Protein AF-A0A956RPM0-F1 (afdb_monomer_lite)

Sequence (351 aa):
MRRALLSLLGLTSVLSVHTATAGPHAGGTLLVHATGLDYSVGEEYCTTDVPPGCTSVQTRVAGTDPVVWVVYGVFLDAESPRLRGVEFGVQYSPSVTIVDHGHCADLEVPSPGWPASGTGTIVVWGDTQRGQLIPIYWFAGYVQSLGPGPSFEVAPHPQYGGHFGDDSIVPVRDEIAGYGRIGFGVDGVAPCPEVRTFTIHADGSGDRPTIADAIRIAAAGSVIELADGVYRGPGNRDIKLNHTPLTLRSVSDDPESCVIDCEGSPQESHRGIRIDWMENTNSLVRGIKIINGYIGPEQSPDIEGGAIKIDIEGSLRIANCVFENCVAAGTGGAVDAGGVSIAIVDGVIRD

Organism: Eiseniibacteriota bacterium (NCBI:txid2212470)

Structure (mmCIF, N/CA/C/O backbone):
data_AF-A0A956RPM0-F1
#
_entry.id   AF-A0A956RPM0-F1
#
loop_
_atom_site.group_PDB
_atom_site.id
_atom_site.type_symbol
_atom_site.label_atom_id
_atom_site.label_alt_id
_atom_site.label_comp_id
_atom_site.label_asym_id
_atom_site.label_entity_id
_atom_site.label_seq_id
_atom_site.pdbx_PDB_ins_code
_atom_site.Cartn_x
_atom_site.Cartn_y
_atom_site.Cartn_z
_atom_site.occupancy
_atom_site.B_iso_or_equiv
_atom_site.auth_seq_id
_atom_site.auth_comp_id
_atom_site.auth_asym_id
_atom_site.auth_atom_id
_atom_site.pdbx_PDB_model_num
ATOM 1 N N . MET A 1 1 ? 34.485 55.399 -10.705 1.00 41.22 1 MET A N 1
ATOM 2 C CA . MET A 1 1 ? 33.127 54.837 -10.877 1.00 41.22 1 MET A CA 1
ATOM 3 C C . MET A 1 1 ? 33.228 53.472 -11.551 1.00 41.22 1 MET A C 1
ATOM 5 O O . MET A 1 1 ? 33.423 53.417 -12.756 1.00 41.22 1 MET A O 1
ATOM 9 N N . ARG A 1 2 ? 33.135 52.375 -10.794 1.00 31.84 2 ARG A N 1
ATOM 10 C CA . ARG A 1 2 ? 32.818 51.037 -11.317 1.00 31.84 2 ARG A CA 1
ATOM 11 C C . ARG A 1 2 ? 31.842 50.408 -10.326 1.00 31.84 2 ARG A C 1
ATOM 13 O O . ARG A 1 2 ? 32.167 50.280 -9.151 1.00 31.84 2 ARG A O 1
ATOM 20 N N . ARG A 1 3 ? 30.616 50.170 -10.793 1.00 33.25 3 ARG A N 1
ATOM 21 C CA . ARG A 1 3 ? 29.505 49.585 -10.033 1.00 33.25 3 ARG A CA 1
ATOM 22 C C . ARG A 1 3 ? 29.724 48.074 -9.950 1.00 33.25 3 ARG A C 1
ATOM 24 O O . ARG A 1 3 ? 29.907 47.444 -10.986 1.00 33.25 3 ARG A O 1
ATOM 31 N N . ALA A 1 4 ? 29.703 47.522 -8.742 1.00 33.38 4 ALA A N 1
ATOM 32 C CA . ALA A 1 4 ? 29.581 46.088 -8.522 1.00 33.38 4 ALA A CA 1
ATOM 33 C C . ALA A 1 4 ? 28.103 45.701 -8.692 1.00 33.38 4 ALA A C 1
ATOM 35 O O . ALA A 1 4 ? 27.246 46.236 -7.990 1.00 33.38 4 ALA A O 1
ATOM 36 N N . LEU A 1 5 ? 27.801 44.825 -9.652 1.00 32.97 5 LEU A N 1
ATOM 37 C CA . LEU A 1 5 ? 26.518 44.129 -9.719 1.00 32.97 5 LEU A CA 1
ATOM 38 C C . LEU A 1 5 ? 26.616 42.928 -8.769 1.00 32.97 5 LEU A C 1
ATOM 40 O O . LEU A 1 5 ? 27.358 41.991 -9.050 1.00 32.97 5 LEU A O 1
ATOM 44 N N . LEU A 1 6 ? 25.890 42.962 -7.649 1.00 31.58 6 LEU A N 1
ATOM 45 C CA . LEU A 1 6 ? 25.568 41.746 -6.907 1.00 31.58 6 LEU A CA 1
ATOM 46 C C . LEU A 1 6 ? 24.485 41.005 -7.697 1.00 31.58 6 LEU A C 1
ATOM 48 O O . LEU A 1 6 ? 23.350 41.474 -7.780 1.00 31.58 6 LEU A O 1
ATOM 52 N N . SER A 1 7 ? 24.834 39.864 -8.285 1.00 34.59 7 SER A N 1
ATOM 53 C CA . SER A 1 7 ? 23.856 38.904 -8.787 1.00 34.59 7 SER A CA 1
ATOM 54 C C . SER A 1 7 ? 23.238 38.175 -7.594 1.00 34.59 7 SER A C 1
ATOM 56 O O . SER A 1 7 ? 23.900 37.368 -6.941 1.00 34.59 7 SER A O 1
ATOM 58 N N . LEU A 1 8 ? 21.975 38.476 -7.302 1.00 34.53 8 LEU A N 1
ATOM 59 C CA . LEU A 1 8 ? 21.135 37.662 -6.431 1.00 34.53 8 LEU A CA 1
ATOM 60 C C . LEU A 1 8 ? 20.892 36.325 -7.156 1.00 34.53 8 LEU A C 1
ATOM 62 O O . LEU A 1 8 ? 20.040 36.251 -8.039 1.00 34.53 8 LEU A O 1
ATOM 66 N N . LEU A 1 9 ? 21.662 35.283 -6.833 1.00 37.97 9 LEU A N 1
ATOM 67 C CA . LEU A 1 9 ? 21.241 33.920 -7.152 1.00 37.97 9 LEU A CA 1
ATOM 68 C C . LEU A 1 9 ? 20.108 33.572 -6.189 1.00 37.97 9 LEU A C 1
ATOM 70 O O . LEU A 1 9 ? 20.333 33.370 -4.996 1.00 37.97 9 LEU A O 1
ATOM 74 N N . GLY A 1 10 ? 18.882 33.552 -6.707 1.00 33.50 10 GLY A N 1
ATOM 75 C CA . GLY A 1 10 ? 17.764 32.938 -6.012 1.00 33.50 10 GLY A CA 1
ATOM 76 C C . GLY A 1 10 ? 18.055 31.451 -5.854 1.00 33.50 10 GLY A C 1
ATOM 77 O O . GLY A 1 10 ? 18.119 30.732 -6.846 1.00 33.50 10 GLY A O 1
ATOM 78 N N . LEU A 1 11 ? 18.243 30.997 -4.614 1.00 34.09 11 LEU A N 1
ATOM 79 C CA . LEU A 1 11 ? 18.086 29.589 -4.275 1.00 34.09 11 LEU A CA 1
ATOM 80 C C . LEU A 1 11 ? 16.605 29.250 -4.477 1.00 34.09 11 LEU A C 1
ATOM 82 O O . LEU A 1 11 ? 15.783 29.432 -3.580 1.00 34.09 11 LEU A O 1
ATOM 86 N N . THR A 1 12 ? 16.245 28.789 -5.668 1.00 33.44 12 THR A N 1
ATOM 87 C CA . THR A 1 12 ? 15.042 27.980 -5.835 1.00 33.44 12 THR A CA 1
ATOM 88 C C . THR A 1 12 ? 15.324 26.663 -5.133 1.00 33.44 12 THR A C 1
ATOM 90 O O . THR A 1 12 ? 16.079 25.835 -5.639 1.00 33.44 12 THR A O 1
ATOM 93 N N . SER A 1 13 ? 14.784 26.499 -3.925 1.00 33.03 13 SER A N 1
ATOM 94 C CA . SER A 1 13 ? 14.724 25.199 -3.270 1.00 33.03 13 SER 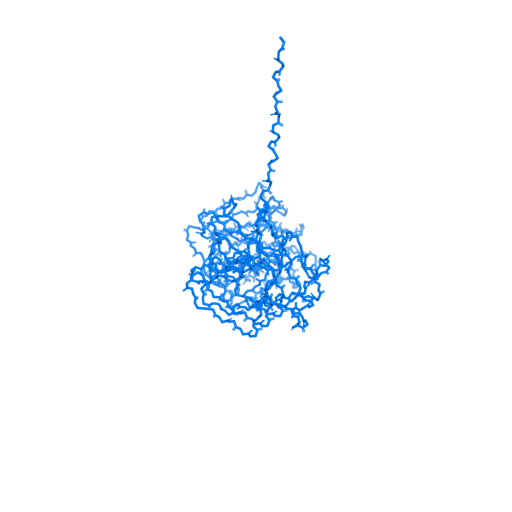A CA 1
ATOM 95 C C . SER A 1 13 ? 13.973 24.258 -4.204 1.00 33.03 13 SER A C 1
ATOM 97 O O . SER A 1 13 ? 12.756 24.382 -4.363 1.00 33.03 13 SER A O 1
ATOM 99 N N . VAL A 1 14 ? 14.698 23.356 -4.857 1.00 33.81 14 VAL A N 1
ATOM 100 C CA . VAL A 1 14 ? 14.088 22.216 -5.527 1.00 33.81 14 VAL A CA 1
ATOM 101 C C . VAL A 1 14 ? 13.463 21.404 -4.400 1.00 33.81 14 VAL A C 1
ATOM 103 O O . VAL A 1 14 ? 14.163 20.799 -3.591 1.00 33.81 14 VAL A O 1
ATOM 106 N N . LEU A 1 15 ? 12.142 21.501 -4.263 1.00 29.41 15 LEU A N 1
ATOM 107 C CA . LEU A 1 15 ? 11.372 20.537 -3.496 1.00 29.41 15 LEU A CA 1
ATOM 108 C C . LEU A 1 15 ? 11.654 19.191 -4.154 1.00 29.41 15 LEU A C 1
ATOM 110 O O . LEU A 1 15 ? 11.138 18.916 -5.235 1.00 29.41 15 LEU A O 1
ATOM 114 N N . SER A 1 16 ? 12.515 18.387 -3.536 1.00 30.36 16 SER A N 1
ATOM 115 C CA . SER A 1 16 ? 12.669 16.984 -3.886 1.00 30.36 16 SER A CA 1
ATOM 116 C C . SER A 1 16 ? 11.307 16.335 -3.670 1.00 30.36 16 SER A C 1
ATOM 118 O O . SER A 1 16 ? 10.926 16.020 -2.540 1.00 30.36 16 SER A O 1
ATOM 120 N N . VAL A 1 17 ? 10.530 16.213 -4.746 1.00 34.22 17 VAL A N 1
ATOM 121 C CA . VAL A 1 17 ? 9.328 15.388 -4.758 1.00 34.22 17 VAL A CA 1
ATOM 122 C C . VAL A 1 17 ? 9.840 13.986 -4.476 1.00 34.22 17 VAL A C 1
ATOM 124 O O . VAL A 1 17 ? 10.557 13.403 -5.286 1.00 34.22 17 VAL A O 1
ATOM 127 N N . HIS A 1 18 ? 9.597 13.509 -3.258 1.00 35.25 18 HIS A N 1
ATOM 128 C CA . HIS A 1 18 ? 10.040 12.190 -2.847 1.00 35.25 18 HIS A CA 1
ATOM 129 C C . HIS A 1 18 ? 9.367 11.197 -3.795 1.00 35.25 18 HIS A C 1
ATOM 131 O O . HIS A 1 18 ? 8.140 11.146 -3.863 1.00 35.25 18 HIS A O 1
ATOM 137 N N . THR A 1 19 ? 10.161 10.453 -4.566 1.00 43.12 19 THR A N 1
ATOM 138 C CA . THR A 1 19 ? 9.663 9.320 -5.344 1.00 43.12 19 THR A CA 1
ATOM 139 C C . THR A 1 19 ? 9.166 8.285 -4.341 1.00 43.12 19 THR A C 1
ATOM 141 O O . THR A 1 19 ? 9.961 7.587 -3.709 1.00 43.12 19 THR A O 1
ATOM 144 N N . ALA A 1 20 ? 7.851 8.277 -4.112 1.00 44.59 20 ALA A N 1
ATOM 145 C CA . ALA A 1 20 ? 7.207 7.397 -3.151 1.00 44.59 20 ALA A CA 1
ATOM 146 C C . ALA A 1 20 ? 7.351 5.951 -3.636 1.00 44.59 20 ALA A C 1
ATOM 148 O O . ALA A 1 20 ? 6.889 5.589 -4.716 1.00 44.59 20 ALA A O 1
ATOM 149 N N . THR A 1 21 ? 8.064 5.152 -2.853 1.00 55.31 21 THR A N 1
ATOM 150 C CA . THR A 1 21 ? 8.280 3.724 -3.073 1.00 55.31 21 THR A CA 1
ATOM 151 C C . THR A 1 21 ? 7.175 2.943 -2.381 1.00 55.31 21 THR A C 1
ATOM 153 O O . THR A 1 21 ? 6.841 3.287 -1.251 1.00 55.31 21 THR A O 1
ATOM 156 N N . ALA A 1 22 ? 6.663 1.878 -3.001 1.00 60.53 22 ALA A N 1
ATOM 157 C CA . ALA A 1 22 ? 6.026 0.817 -2.225 1.00 60.53 22 ALA A CA 1
ATOM 158 C C . ALA A 1 22 ? 7.099 0.181 -1.328 1.00 60.53 22 ALA A C 1
ATOM 160 O O . ALA A 1 22 ? 8.125 -0.294 -1.820 1.00 60.53 22 ALA A O 1
ATOM 161 N N . GLY A 1 23 ? 6.906 0.265 -0.023 1.00 68.50 23 GLY A N 1
ATOM 162 C CA . GLY A 1 23 ? 7.663 -0.443 0.993 1.00 68.50 23 GLY A CA 1
ATOM 163 C C . GLY A 1 23 ? 7.143 -1.872 1.200 1.00 68.50 23 GLY A C 1
ATOM 164 O O . GLY A 1 23 ? 6.347 -2.382 0.405 1.00 68.50 23 GLY A O 1
ATOM 165 N N . PRO A 1 24 ? 7.625 -2.560 2.248 1.00 76.38 24 PRO A N 1
ATOM 166 C CA . PRO A 1 24 ? 7.318 -3.967 2.519 1.00 76.38 24 PRO A CA 1
ATOM 167 C C . PRO A 1 24 ? 5.884 -4.227 3.015 1.00 76.38 24 PRO A C 1
ATOM 169 O O . PRO A 1 24 ? 5.556 -5.362 3.354 1.00 76.38 24 PRO A O 1
ATOM 172 N N . HIS A 1 25 ? 5.044 -3.198 3.120 1.00 84.88 25 HIS A N 1
ATOM 173 C CA . HIS A 1 25 ? 3.678 -3.271 3.642 1.00 84.88 25 HIS A CA 1
ATOM 174 C C . HIS A 1 25 ? 2.629 -2.797 2.626 1.00 84.88 25 HIS A C 1
ATOM 176 O O . HIS A 1 25 ? 1.456 -2.651 2.981 1.00 84.88 25 HIS A O 1
ATOM 182 N N . ALA A 1 26 ? 3.033 -2.527 1.381 1.00 82.00 26 ALA A N 1
ATOM 183 C CA . ALA A 1 26 ? 2.140 -2.067 0.325 1.00 82.00 26 ALA A CA 1
ATOM 184 C C . ALA A 1 26 ? 0.961 -3.031 0.112 1.00 82.00 26 ALA A C 1
ATOM 186 O O . ALA A 1 26 ? 1.122 -4.245 0.074 1.00 82.00 26 ALA A O 1
ATOM 187 N N . GLY A 1 27 ? -0.248 -2.475 -0.002 1.00 84.56 27 GLY A N 1
ATOM 188 C CA . GLY A 1 27 ? -1.484 -3.260 -0.108 1.00 84.56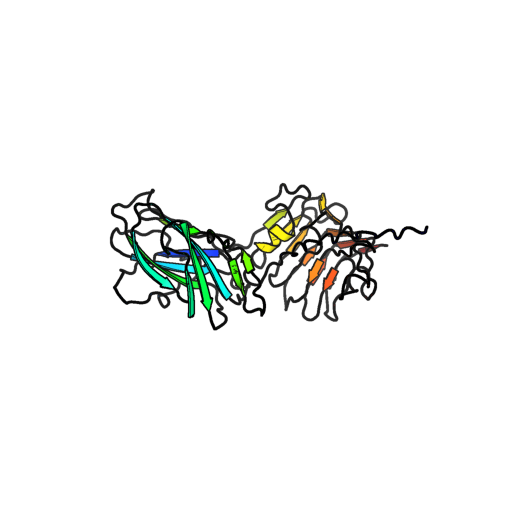 27 GLY A CA 1
ATOM 189 C C . GLY A 1 27 ? -2.032 -3.787 1.224 1.00 84.56 27 GLY A C 1
ATOM 190 O O . GLY A 1 27 ? -3.174 -4.250 1.256 1.00 84.56 27 GLY A O 1
ATOM 191 N N . GLY A 1 28 ? -1.282 -3.659 2.323 1.00 90.81 28 GLY A N 1
ATOM 192 C CA . GLY A 1 28 ? -1.740 -4.033 3.656 1.00 90.81 28 GLY A CA 1
ATOM 193 C C . GLY A 1 28 ? -2.951 -3.220 4.117 1.00 90.81 28 GLY A C 1
ATOM 194 O O . GLY A 1 28 ? -3.129 -2.053 3.752 1.00 90.81 28 GLY A O 1
ATOM 195 N N . THR A 1 29 ? -3.789 -3.815 4.959 1.00 94.38 29 THR A N 1
ATOM 196 C CA . THR A 1 29 ? -5.023 -3.194 5.463 1.00 94.38 29 THR A CA 1
ATOM 197 C C . THR A 1 29 ? -5.119 -3.273 6.982 1.00 94.38 29 THR A C 1
ATOM 199 O O . THR A 1 29 ? -4.419 -4.050 7.632 1.00 94.38 29 THR A O 1
ATOM 202 N N . LEU A 1 30 ? -5.998 -2.460 7.567 1.00 97.12 30 LEU A N 1
ATOM 203 C CA . LEU A 1 30 ? -6.413 -2.613 8.956 1.00 97.12 30 LEU A CA 1
ATOM 204 C C . LEU A 1 30 ? -7.792 -3.258 9.022 1.00 97.12 30 LEU A C 1
ATOM 206 O O . LEU A 1 30 ? -8.743 -2.767 8.417 1.00 97.12 30 LEU A O 1
ATOM 210 N N . LEU A 1 31 ? -7.922 -4.317 9.814 1.00 95.75 31 LEU A N 1
ATOM 211 C CA . LEU A 1 31 ? -9.193 -4.979 10.099 1.00 95.75 31 LEU A CA 1
ATOM 212 C C . LEU A 1 31 ? -9.608 -4.752 11.544 1.00 95.75 31 LEU A C 1
ATOM 214 O O . LEU A 1 31 ? -8.759 -4.609 12.417 1.00 95.75 31 LEU A O 1
ATOM 218 N N . VAL A 1 32 ? -10.915 -4.792 11.796 1.00 97.56 32 VAL A N 1
ATOM 219 C CA . VAL A 1 32 ? -11.477 -4.781 13.148 1.00 97.56 32 VAL A CA 1
ATOM 220 C C . VAL A 1 32 ? -12.250 -6.076 13.352 1.00 97.56 32 VAL A C 1
ATOM 222 O O . VAL A 1 32 ? -13.230 -6.334 12.654 1.00 97.56 32 VAL A O 1
ATOM 225 N N . HIS A 1 33 ? -11.789 -6.894 14.292 1.00 97.56 33 HIS A N 1
ATOM 226 C CA . HIS A 1 33 ? -12.359 -8.195 14.601 1.00 97.56 33 HIS A CA 1
ATOM 227 C C . HIS A 1 33 ? -13.119 -8.156 15.925 1.00 97.56 33 HIS A C 1
ATOM 229 O O . HIS A 1 33 ? -12.514 -7.978 16.979 1.00 97.56 33 HIS A O 1
ATOM 235 N N . ALA A 1 34 ? -14.435 -8.367 15.882 1.00 97.00 34 ALA A N 1
ATOM 236 C CA . ALA A 1 34 ? -15.239 -8.618 17.072 1.00 97.00 34 ALA A CA 1
ATOM 237 C C . ALA A 1 34 ? -14.924 -10.019 17.622 1.00 97.00 34 ALA A C 1
ATOM 239 O O . ALA A 1 34 ? -15.304 -11.018 17.014 1.00 97.00 34 ALA A O 1
ATOM 240 N N . THR A 1 35 ? -14.240 -10.097 18.765 1.00 96.06 35 THR A N 1
ATOM 241 C CA . THR A 1 35 ? -13.733 -11.374 19.305 1.00 96.06 35 THR A CA 1
ATOM 242 C C . THR A 1 35 ? -14.840 -12.245 19.899 1.00 96.06 35 THR A C 1
ATOM 244 O O . THR A 1 35 ? -14.673 -13.450 20.057 1.00 96.06 35 THR A O 1
ATOM 247 N N . GLY A 1 36 ? -15.976 -11.633 20.252 1.00 93.44 36 GLY A N 1
ATOM 248 C CA . GLY A 1 36 ? -17.048 -12.282 21.008 1.00 93.44 36 GLY A CA 1
ATOM 249 C C . GLY A 1 36 ? -16.724 -12.471 22.493 1.00 93.44 36 GLY A C 1
ATOM 250 O O . GLY A 1 36 ? -17.513 -13.094 23.197 1.00 93.44 36 GLY A O 1
ATOM 251 N N . LEU A 1 37 ? -15.589 -11.945 22.967 1.00 95.56 37 LEU A N 1
ATOM 252 C CA . LEU A 1 37 ? -15.216 -11.960 24.376 1.00 95.56 37 LEU A CA 1
ATOM 253 C C . LEU A 1 37 ? -15.903 -10.818 25.125 1.00 95.56 37 LEU A C 1
ATOM 255 O O . LEU A 1 37 ? -15.931 -9.678 24.648 1.00 95.56 37 LEU A O 1
ATOM 259 N N . ASP A 1 38 ? -16.389 -11.127 26.323 1.00 96.31 38 ASP A N 1
ATOM 260 C CA . ASP A 1 38 ? -16.862 -10.126 27.272 1.00 96.31 38 ASP A CA 1
ATOM 261 C C . ASP A 1 38 ? -15.678 -9.329 27.834 1.00 96.31 38 ASP A C 1
ATOM 263 O O . ASP A 1 38 ? -14.610 -9.875 28.140 1.00 96.31 38 ASP A O 1
ATOM 267 N N . TYR A 1 39 ? -15.874 -8.023 27.998 1.00 97.12 39 TYR A N 1
ATOM 268 C CA . TYR A 1 39 ? -14.863 -7.165 28.604 1.00 97.12 39 TYR A CA 1
ATOM 269 C C . TYR A 1 39 ? -14.756 -7.393 30.121 1.00 97.12 39 TYR A C 1
ATOM 271 O O . TYR A 1 39 ? -15.757 -7.440 30.839 1.00 97.12 39 TYR A O 1
ATOM 279 N N . SER A 1 40 ? -13.522 -7.488 30.614 1.00 95.62 40 SER A N 1
ATOM 280 C CA . SER A 1 40 ? -13.159 -7.616 32.023 1.00 95.62 40 SER A CA 1
ATOM 281 C C . SER A 1 40 ? -12.068 -6.605 32.370 1.00 95.62 40 SER A C 1
ATOM 283 O O . SER A 1 40 ? -11.070 -6.479 31.668 1.00 95.62 40 SER A O 1
ATOM 285 N N . VAL A 1 41 ? -12.263 -5.873 33.468 1.00 93.69 41 VAL A N 1
ATOM 286 C CA . VAL A 1 41 ? -11.360 -4.787 33.877 1.00 93.69 41 VAL A CA 1
ATOM 287 C C . VAL A 1 41 ? -9.974 -5.327 34.227 1.00 93.69 41 VAL A C 1
ATOM 289 O O . VAL A 1 41 ? -9.854 -6.192 35.094 1.00 93.69 41 VAL A O 1
ATOM 292 N N . GLY A 1 42 ? -8.936 -4.741 33.625 1.00 87.44 42 GLY A N 1
ATOM 293 C CA . GLY A 1 42 ? -7.533 -5.070 33.894 1.00 87.44 42 GLY A CA 1
ATOM 294 C C . GLY A 1 42 ? -6.993 -6.279 33.125 1.00 87.44 42 GLY A C 1
ATOM 295 O O . GLY A 1 42 ? -5.850 -6.665 33.362 1.00 87.44 42 GLY A O 1
ATOM 296 N N . GLU A 1 43 ? -7.792 -6.864 32.232 1.00 92.31 43 GLU A N 1
ATOM 297 C CA . GLU A 1 43 ? -7.340 -7.890 31.292 1.00 92.31 43 GLU A CA 1
ATOM 298 C C . GLU A 1 43 ? -6.750 -7.253 30.027 1.00 92.31 43 GLU A C 1
ATOM 300 O O . GLU A 1 43 ? -7.190 -6.195 29.580 1.00 92.31 43 GLU A O 1
ATOM 305 N N . GLU A 1 44 ? -5.775 -7.937 29.428 1.00 93.56 44 GLU A N 1
ATOM 306 C CA . GLU A 1 44 ? -5.174 -7.557 28.149 1.00 93.56 44 GLU A CA 1
ATOM 307 C C . GLU A 1 44 ? -5.664 -8.477 27.035 1.00 93.56 44 GLU A C 1
ATOM 309 O O . GLU A 1 44 ? -5.743 -9.694 27.203 1.00 93.56 44 GLU A O 1
ATOM 314 N N . TYR A 1 45 ? -5.937 -7.905 25.861 1.00 96.31 45 TYR A N 1
ATOM 315 C CA . TYR A 1 45 ? -6.569 -8.645 24.763 1.00 96.31 45 TYR A CA 1
ATOM 316 C C . TYR A 1 45 ? -5.685 -8.814 23.521 1.00 96.31 45 TYR A C 1
ATOM 318 O O . TYR A 1 45 ? -6.122 -9.361 22.507 1.00 96.31 45 TYR A O 1
ATOM 326 N N . CYS A 1 46 ? -4.415 -8.418 23.602 1.00 94.38 46 CYS A N 1
ATOM 327 C CA . CYS A 1 46 ? -3.443 -8.558 22.512 1.00 94.38 46 CYS A CA 1
ATOM 328 C C . CYS A 1 46 ? -3.012 -10.000 22.220 1.00 94.38 46 CYS A C 1
ATOM 330 O O . CYS A 1 46 ? -2.490 -10.280 21.145 1.00 94.38 46 CYS A O 1
ATOM 332 N N . THR A 1 47 ? -3.230 -10.912 23.166 1.00 90.56 47 THR A N 1
ATOM 333 C CA . THR A 1 47 ? -2.896 -12.341 23.058 1.00 90.56 47 THR A CA 1
ATOM 334 C C . THR A 1 47 ? -4.131 -13.218 22.850 1.00 90.56 47 THR A C 1
ATOM 336 O O . THR A 1 47 ? -4.059 -14.435 23.021 1.00 90.56 47 THR A O 1
ATOM 339 N N . THR A 1 48 ? -5.267 -12.609 22.496 1.00 89.00 48 THR A N 1
ATOM 340 C CA . THR A 1 48 ? -6.485 -13.337 22.123 1.00 89.00 48 THR A CA 1
ATOM 341 C C . THR A 1 48 ? -6.274 -14.168 20.859 1.00 89.00 48 THR A C 1
ATOM 343 O O . THR A 1 48 ? -5.351 -13.918 20.079 1.00 89.00 48 THR A O 1
ATOM 346 N N . ASP A 1 49 ? -7.135 -15.170 20.664 1.00 89.94 49 ASP A N 1
ATOM 347 C CA . ASP A 1 49 ? -7.070 -16.051 19.501 1.00 89.94 49 ASP A CA 1
ATOM 348 C C . ASP A 1 49 ? -7.130 -15.234 18.204 1.00 89.94 49 ASP A C 1
ATOM 350 O O . ASP A 1 49 ? -8.129 -14.589 17.881 1.00 89.94 49 ASP A O 1
ATOM 354 N N . VAL A 1 50 ? -6.027 -15.267 17.457 1.00 90.88 50 VAL A N 1
ATOM 355 C CA . VAL A 1 50 ? -5.913 -14.578 16.175 1.00 90.88 50 VAL A CA 1
ATOM 356 C C . VAL A 1 50 ? -6.777 -15.314 15.148 1.00 90.88 50 VAL A C 1
ATOM 358 O O . VAL A 1 50 ? -6.667 -16.541 15.035 1.00 90.88 50 VAL A O 1
ATOM 361 N N . PRO A 1 51 ? -7.612 -14.606 14.366 1.00 91.38 51 PRO A N 1
ATOM 362 C CA . PRO A 1 51 ? -8.366 -15.231 13.290 1.00 91.38 51 PRO A CA 1
ATOM 363 C C . PRO A 1 51 ? -7.424 -15.985 12.334 1.00 91.38 51 PRO A C 1
ATOM 365 O O . PRO A 1 51 ? -6.379 -15.447 11.969 1.00 91.38 51 PRO A O 1
ATOM 368 N N . PRO A 1 52 ? -7.768 -17.203 11.874 1.00 87.94 52 PRO A N 1
ATOM 369 C CA . PRO A 1 52 ? -6.900 -17.991 10.990 1.00 87.94 52 PRO A CA 1
ATOM 370 C C . PRO A 1 52 ? -6.627 -17.343 9.622 1.00 87.94 52 PRO A C 1
ATOM 372 O O . PRO A 1 52 ? -5.803 -17.843 8.864 1.00 87.94 52 PRO A O 1
ATOM 375 N N . GLY A 1 53 ? -7.336 -16.267 9.281 1.00 85.50 53 GLY A N 1
ATOM 376 C CA . GLY A 1 53 ? -7.117 -15.478 8.075 1.00 85.50 53 GLY A CA 1
ATOM 377 C C . GLY A 1 53 ? -8.154 -14.366 7.938 1.00 85.50 53 GLY A C 1
ATOM 378 O O . GLY A 1 53 ? -9.151 -14.337 8.664 1.00 85.50 53 GLY A O 1
ATOM 379 N N . CYS A 1 54 ? -7.966 -13.467 6.973 1.00 85.50 54 CYS A N 1
ATOM 380 C CA . CYS A 1 54 ? -8.838 -12.298 6.815 1.00 85.50 54 CYS A CA 1
ATOM 381 C C . CYS A 1 54 ? -10.337 -12.646 6.694 1.00 85.50 54 CYS A C 1
ATOM 383 O O . CYS A 1 54 ? -11.181 -12.015 7.323 1.00 85.50 54 CYS A O 1
ATOM 385 N N . THR A 1 55 ? -10.684 -13.705 5.956 1.00 86.00 55 THR A N 1
ATOM 386 C CA . THR A 1 55 ? -12.083 -14.122 5.732 1.00 86.00 55 THR A CA 1
ATOM 387 C C . THR A 1 55 ? -12.784 -14.655 6.982 1.00 86.00 55 THR A C 1
ATOM 389 O O . THR A 1 55 ? -14.005 -14.793 6.989 1.00 86.00 55 THR A O 1
ATOM 392 N N . SER A 1 56 ? -12.029 -14.956 8.040 1.00 90.94 56 SER A N 1
ATOM 393 C CA . SER A 1 56 ? -12.569 -15.414 9.324 1.00 90.94 56 SER A CA 1
ATOM 394 C C . SER A 1 56 ? -12.862 -14.275 10.307 1.00 90.94 56 SER A C 1
ATOM 396 O O . SER A 1 56 ? -13.448 -14.516 11.365 1.00 90.94 56 SER A O 1
ATOM 398 N N . VAL A 1 57 ? -12.500 -13.035 9.953 1.00 93.25 57 VAL A N 1
ATOM 399 C CA . VAL A 1 57 ? -12.760 -11.853 10.775 1.00 93.25 57 VAL A CA 1
ATOM 400 C C . VAL A 1 57 ? -14.261 -11.632 10.925 1.00 93.25 57 VAL A C 1
ATOM 402 O O . VAL A 1 57 ? -14.986 -11.365 9.970 1.00 93.25 57 VAL A O 1
ATOM 405 N N . GLN A 1 58 ? -14.723 -11.702 12.168 1.00 96.56 58 GLN A N 1
ATOM 406 C CA . GLN A 1 58 ? -16.081 -11.320 12.540 1.00 96.56 58 GLN A CA 1
ATOM 407 C C . GLN A 1 58 ? -16.207 -9.796 12.578 1.00 96.56 58 GLN A C 1
ATOM 409 O O . GLN A 1 58 ? -15.503 -9.138 13.344 1.00 96.56 58 GLN A O 1
ATOM 414 N N . THR A 1 59 ? -17.122 -9.242 11.781 1.00 97.06 59 THR A N 1
ATOM 415 C CA . THR A 1 59 ? -17.375 -7.791 11.701 1.00 97.06 59 THR A CA 1
ATOM 416 C C . THR A 1 59 ? -18.711 -7.369 12.316 1.00 97.06 59 THR A C 1
ATOM 418 O O . THR A 1 59 ? -19.082 -6.197 12.261 1.00 97.06 59 THR A O 1
ATOM 421 N N . ARG A 1 60 ? -19.457 -8.311 12.899 1.00 97.50 60 ARG A N 1
ATOM 422 C CA . ARG A 1 60 ? -20.748 -8.061 13.541 1.00 97.50 60 ARG A CA 1
ATOM 423 C C . ARG A 1 60 ? -20.653 -8.310 15.036 1.00 97.50 60 ARG A C 1
ATOM 425 O O . ARG A 1 60 ? -20.339 -9.416 15.462 1.00 97.50 60 ARG A O 1
ATOM 432 N N . VAL A 1 61 ? -21.038 -7.314 15.823 1.00 97.19 61 VAL A N 1
ATOM 433 C CA . VAL A 1 61 ? -21.316 -7.474 17.252 1.00 97.19 61 VAL A CA 1
ATOM 434 C C . VAL A 1 61 ? -22.801 -7.783 17.430 1.00 97.19 61 VAL A C 1
ATOM 436 O O . VAL A 1 61 ? -23.656 -7.040 16.946 1.00 97.19 61 VAL A O 1
ATOM 439 N N . ALA A 1 62 ? -23.123 -8.894 18.094 1.00 92.75 62 ALA A N 1
ATOM 440 C CA . ALA A 1 62 ? -24.502 -9.367 18.248 1.00 92.75 62 ALA A CA 1
ATOM 441 C C . ALA A 1 62 ? -25.198 -8.894 19.539 1.00 92.75 62 ALA A C 1
ATOM 443 O O . ALA A 1 62 ? -26.419 -8.995 19.627 1.00 92.75 62 ALA A O 1
ATOM 444 N N . GLY A 1 63 ? -24.445 -8.409 20.530 1.00 92.12 63 GLY A N 1
ATOM 445 C CA . GLY A 1 63 ? -24.947 -8.038 21.856 1.00 92.12 63 GLY A CA 1
ATOM 446 C C . GLY A 1 63 ? -24.853 -6.542 22.158 1.00 92.12 63 GLY A C 1
ATOM 447 O O . GLY A 1 63 ? -24.240 -5.773 21.419 1.00 92.12 63 GLY A O 1
ATOM 448 N N . THR A 1 64 ? -25.487 -6.140 23.258 1.00 94.94 64 THR A N 1
ATOM 449 C CA . THR A 1 64 ? -25.472 -4.764 23.789 1.00 94.94 64 THR A CA 1
ATOM 450 C C . THR A 1 64 ? -24.593 -4.607 25.026 1.00 94.94 64 THR A C 1
ATOM 452 O O . THR A 1 64 ? -24.474 -3.499 25.536 1.00 94.94 64 THR A O 1
ATOM 455 N N . ASP A 1 65 ? -24.021 -5.698 25.531 1.00 95.38 65 ASP A N 1
ATOM 456 C CA . ASP A 1 65 ? -23.091 -5.671 26.658 1.00 95.38 65 ASP A CA 1
ATOM 457 C C . ASP A 1 65 ? -21.672 -5.299 26.184 1.00 95.38 65 ASP A C 1
ATOM 459 O O . ASP A 1 65 ? -21.385 -5.399 24.985 1.00 95.38 65 ASP A O 1
ATOM 463 N N . PRO A 1 66 ? -20.783 -4.830 27.083 1.00 96.81 66 PRO A N 1
ATOM 464 C CA . PRO A 1 66 ? -19.390 -4.542 26.751 1.00 96.81 66 PRO A CA 1
ATOM 465 C C . PRO A 1 66 ? -18.650 -5.758 26.191 1.00 96.81 66 PRO A C 1
ATOM 467 O O . PRO A 1 66 ? -18.403 -6.730 26.902 1.00 96.81 66 PRO A O 1
ATOM 470 N N . VAL A 1 67 ? -18.246 -5.663 24.926 1.00 97.25 67 VAL A N 1
ATOM 471 C CA . VAL A 1 67 ? -17.476 -6.693 24.219 1.00 97.25 67 VAL A CA 1
ATOM 472 C C . VAL A 1 67 ? -16.156 -6.133 23.723 1.00 97.25 67 VAL A C 1
ATOM 474 O O . VAL A 1 67 ? -16.015 -4.923 23.529 1.00 97.25 67 VAL A O 1
ATOM 477 N N . VAL A 1 68 ? -15.208 -7.031 23.478 1.00 98.19 68 VAL A N 1
ATOM 478 C CA . VAL A 1 68 ? -13.886 -6.690 22.956 1.00 98.19 68 VAL A CA 1
ATOM 479 C C . VAL A 1 68 ? -13.833 -6.841 21.438 1.00 98.19 68 VAL A C 1
ATOM 481 O O . VAL A 1 68 ? -14.375 -7.783 20.851 1.00 98.19 68 VAL A O 1
ATOM 484 N N . TRP A 1 69 ? -13.126 -5.923 20.790 1.00 98.12 69 TRP A N 1
ATOM 485 C CA . TRP A 1 69 ? -12.665 -6.090 19.420 1.00 98.12 69 TRP A CA 1
ATOM 486 C C . TRP A 1 69 ? -11.195 -5.714 19.276 1.00 98.12 69 TRP A C 1
ATOM 488 O O . TRP A 1 69 ? -10.691 -4.820 19.954 1.00 98.12 69 TRP A O 1
ATOM 498 N N . VAL A 1 70 ? -10.508 -6.408 18.373 1.00 98.31 70 VAL A N 1
ATOM 499 C CA . VAL A 1 70 ? -9.069 -6.258 18.135 1.00 98.31 70 VAL A CA 1
ATOM 500 C C . VAL A 1 70 ? -8.837 -5.739 16.722 1.00 98.31 70 VAL A C 1
ATOM 502 O O . VAL A 1 70 ? -9.467 -6.186 15.761 1.00 98.31 70 VAL A O 1
ATOM 505 N N . VAL A 1 71 ? -7.940 -4.768 16.606 1.00 98.38 71 VAL A N 1
ATOM 506 C CA . VAL A 1 71 ? -7.439 -4.229 15.349 1.00 98.38 71 VAL A CA 1
ATOM 507 C C . VAL A 1 71 ? -6.230 -5.043 14.914 1.00 98.38 71 VAL A C 1
ATOM 509 O O . VAL A 1 71 ? -5.257 -5.157 15.662 1.00 98.38 71 VAL A O 1
ATOM 512 N N . TYR A 1 72 ? -6.279 -5.563 13.692 1.00 97.19 72 TYR A N 1
ATOM 513 C CA . TYR A 1 72 ? -5.179 -6.302 13.080 1.00 97.19 72 TYR A CA 1
ATOM 514 C C . TYR A 1 72 ? -4.636 -5.557 11.868 1.00 97.19 72 TYR A C 1
ATOM 516 O O . TYR A 1 72 ? -5.411 -5.079 11.039 1.00 97.19 72 TYR A O 1
ATOM 524 N N . GLY A 1 73 ? -3.311 -5.510 11.745 1.00 95.62 73 GLY A N 1
ATOM 525 C CA . GLY A 1 73 ? -2.638 -5.236 10.481 1.00 95.62 73 GLY A CA 1
ATOM 526 C C . GLY A 1 73 ? -2.618 -6.515 9.669 1.00 95.62 73 GLY A C 1
ATOM 527 O O . GLY A 1 73 ? -2.222 -7.557 10.198 1.00 95.62 73 GLY A O 1
ATOM 528 N N . VAL A 1 74 ? -3.093 -6.446 8.429 1.00 92.88 74 VAL A N 1
ATOM 529 C CA . VAL A 1 74 ? -3.253 -7.619 7.574 1.00 92.88 74 VAL A CA 1
ATOM 530 C C . VAL A 1 74 ? -2.471 -7.452 6.288 1.00 92.88 74 VAL A C 1
ATOM 532 O O . VAL A 1 74 ? -2.611 -6.445 5.600 1.00 92.88 74 VAL A O 1
ATOM 535 N N . PHE A 1 75 ? -1.666 -8.462 5.981 1.00 89.25 75 PHE A N 1
ATOM 536 C CA . PHE A 1 75 ? -0.745 -8.514 4.846 1.00 89.25 75 PHE A CA 1
ATOM 537 C C . PHE A 1 75 ? -0.941 -9.830 4.094 1.00 89.25 75 PHE A C 1
ATOM 539 O O . PHE A 1 75 ? -1.449 -10.799 4.664 1.00 89.25 75 PHE A O 1
ATOM 546 N N . LEU A 1 76 ? -0.555 -9.904 2.821 1.00 80.19 76 LEU A N 1
ATOM 547 C CA . LEU A 1 76 ? -0.542 -11.189 2.117 1.00 80.19 76 LEU A CA 1
ATOM 548 C C . LEU A 1 76 ? 0.619 -12.066 2.605 1.00 80.19 76 LEU A C 1
ATOM 550 O O . LEU A 1 76 ? 1.683 -11.570 2.965 1.00 80.19 76 LEU A O 1
ATOM 554 N N . ASP A 1 77 ? 0.451 -13.392 2.553 1.00 64.62 77 ASP A N 1
ATOM 555 C CA . ASP A 1 77 ? 1.474 -14.360 2.998 1.00 64.62 77 ASP A CA 1
ATOM 556 C C . ASP A 1 77 ? 2.833 -14.163 2.300 1.00 64.62 77 ASP A C 1
ATOM 558 O O . ASP A 1 77 ? 3.887 -14.448 2.868 1.00 64.62 77 ASP A O 1
ATOM 562 N N . ALA A 1 78 ? 2.811 -13.652 1.066 1.00 58.97 78 ALA A N 1
ATOM 563 C CA . ALA A 1 78 ? 4.002 -13.373 0.272 1.00 58.97 78 ALA A CA 1
ATOM 564 C C . ALA A 1 78 ? 4.754 -12.096 0.697 1.00 58.97 78 ALA A C 1
ATOM 566 O O . ALA A 1 78 ? 5.909 -11.934 0.314 1.00 58.97 78 ALA A O 1
ATOM 567 N N . GLU A 1 79 ? 4.137 -11.199 1.470 1.00 64.75 79 GLU A N 1
ATOM 568 C CA . GLU A 1 79 ? 4.678 -9.858 1.750 1.00 64.75 79 GLU A CA 1
ATOM 569 C C . GLU A 1 79 ? 5.718 -9.848 2.878 1.00 64.75 79 GLU A C 1
ATOM 571 O O . GLU A 1 79 ? 6.458 -8.879 3.006 1.00 64.75 79 GLU A O 1
ATOM 576 N N . SER A 1 80 ? 5.846 -10.939 3.654 1.00 65.44 80 SER A N 1
ATOM 577 C CA . SER A 1 80 ? 6.829 -11.080 4.750 1.00 65.44 80 SER A CA 1
ATOM 578 C C . SER A 1 80 ? 7.043 -9.771 5.536 1.00 65.44 80 SER A C 1
ATOM 580 O O . SER A 1 80 ? 8.189 -9.313 5.663 1.00 65.44 80 SER A O 1
ATOM 582 N N . PRO A 1 81 ? 5.959 -9.150 6.049 1.00 79.44 81 PRO A N 1
ATOM 583 C CA . PRO A 1 81 ? 5.985 -7.776 6.529 1.00 79.44 81 PRO A CA 1
ATOM 584 C C . PRO A 1 81 ? 7.047 -7.598 7.612 1.00 79.44 81 PRO A C 1
ATOM 586 O O . PRO A 1 81 ? 7.288 -8.490 8.429 1.00 79.44 81 PRO A O 1
ATOM 589 N N . ARG A 1 82 ? 7.695 -6.431 7.612 1.00 88.12 82 ARG A N 1
ATOM 590 C CA . ARG A 1 82 ? 8.693 -6.026 8.617 1.00 88.12 82 ARG A CA 1
ATOM 591 C C . ARG A 1 82 ? 8.142 -4.916 9.508 1.00 88.12 82 ARG A C 1
ATOM 593 O O . ARG A 1 82 ? 8.712 -3.837 9.583 1.00 88.12 82 ARG A O 1
ATOM 600 N N . LEU A 1 83 ? 6.965 -5.135 10.089 1.00 92.81 83 LEU A N 1
ATOM 601 C CA . LEU A 1 83 ? 6.197 -4.070 10.733 1.00 92.81 83 LEU A CA 1
ATOM 602 C C . LEU A 1 83 ? 6.857 -3.606 12.041 1.00 92.81 83 LEU A C 1
ATOM 604 O O . LEU A 1 83 ? 7.207 -4.415 12.898 1.00 92.81 83 LEU A O 1
ATOM 608 N N . ARG A 1 84 ? 7.012 -2.291 12.194 1.00 95.06 84 ARG A N 1
ATOM 609 C CA . ARG A 1 84 ? 7.566 -1.641 13.390 1.00 95.06 84 ARG A CA 1
ATOM 610 C C . ARG A 1 84 ? 6.718 -0.522 13.938 1.00 95.06 84 ARG A C 1
ATOM 612 O O . ARG A 1 84 ? 6.837 -0.239 15.124 1.00 95.06 84 ARG A O 1
ATOM 619 N N . GLY A 1 85 ? 5.883 0.100 13.119 1.00 96.31 85 GLY A N 1
ATOM 620 C CA . GLY A 1 85 ? 4.992 1.148 13.585 1.00 96.31 85 GLY A CA 1
ATOM 621 C C . GLY A 1 85 ? 3.702 1.202 12.793 1.00 96.31 85 GLY A C 1
ATOM 622 O O . GLY A 1 85 ? 3.671 0.828 11.623 1.00 96.31 85 GLY A O 1
ATOM 623 N N . VAL A 1 86 ? 2.637 1.662 13.439 1.00 98.00 86 VAL A N 1
ATOM 624 C CA . VAL A 1 86 ? 1.344 1.899 12.794 1.00 98.00 86 VAL A CA 1
ATOM 625 C C . VAL A 1 86 ? 0.833 3.261 13.228 1.00 98.00 86 VAL A C 1
ATOM 627 O O . VAL A 1 86 ? 0.752 3.551 14.421 1.00 98.00 86 VAL A O 1
ATOM 630 N N . GLU A 1 87 ? 0.453 4.076 12.252 1.00 98.06 87 GLU A N 1
ATOM 631 C CA . GLU A 1 87 ? -0.256 5.336 12.448 1.00 98.06 87 GLU A CA 1
ATOM 632 C C . GLU A 1 87 ? -1.719 5.115 12.050 1.00 98.06 87 GLU A C 1
ATOM 634 O O . GLU A 1 87 ? -1.995 4.754 10.904 1.00 98.06 87 GLU A O 1
ATOM 639 N N . PHE A 1 88 ? -2.669 5.305 12.965 1.00 98.62 88 PHE A N 1
ATOM 640 C CA . PHE A 1 88 ? -4.091 5.171 12.638 1.00 98.62 88 PHE A CA 1
ATOM 641 C C . PHE A 1 88 ? -4.976 6.022 13.550 1.00 98.62 88 PHE A C 1
ATOM 643 O O . PHE A 1 88 ? -4.536 6.589 14.548 1.00 98.62 88 PHE A O 1
ATOM 650 N N . GLY A 1 89 ? -6.243 6.142 13.183 1.00 98.69 89 GLY A N 1
ATOM 651 C CA . GLY A 1 89 ? -7.281 6.762 13.986 1.00 98.69 89 GLY A CA 1
ATOM 652 C C . GLY A 1 89 ? -8.553 5.945 14.018 1.00 98.69 89 GLY A C 1
ATOM 653 O O . GLY A 1 89 ? -8.606 4.829 13.502 1.00 98.69 89 GLY A O 1
ATOM 654 N N . VAL A 1 90 ? -9.575 6.496 14.663 1.00 98.75 90 VAL A N 1
ATOM 655 C CA . VAL A 1 90 ? -10.877 5.837 14.806 1.00 98.75 90 VAL A CA 1
ATOM 656 C C . VAL A 1 90 ? -12.013 6.802 14.528 1.00 98.75 90 VAL A C 1
ATOM 658 O O . VAL A 1 90 ? -11.931 7.996 14.822 1.00 98.75 90 VAL A O 1
ATOM 661 N N . GLN A 1 91 ? -13.101 6.267 13.995 1.00 98.44 91 GLN A N 1
ATOM 662 C CA . GLN A 1 91 ? -14.389 6.936 13.903 1.00 98.44 91 GLN A CA 1
ATOM 663 C C . GLN A 1 91 ? -15.466 5.972 14.389 1.00 98.44 91 GLN A C 1
ATOM 665 O O . GLN A 1 91 ? -15.410 4.766 14.169 1.00 98.44 91 GLN A O 1
ATOM 670 N N . TYR A 1 92 ? -16.453 6.489 15.102 1.00 98.50 92 TYR A N 1
ATOM 671 C CA . TYR A 1 92 ? -17.593 5.694 15.534 1.00 98.50 92 TYR A CA 1
ATOM 672 C C . TYR A 1 92 ? -18.819 6.556 15.782 1.00 98.50 92 TYR A C 1
ATOM 674 O O . TYR A 1 92 ? -18.728 7.759 16.056 1.00 98.50 92 TYR A O 1
ATOM 682 N N . SER A 1 93 ? -19.981 5.915 15.674 1.00 97.88 93 SER A N 1
ATOM 683 C CA . SER A 1 93 ? -21.278 6.548 15.890 1.00 97.88 93 SER A CA 1
ATOM 684 C C . SER A 1 93 ? -21.405 7.032 17.343 1.00 97.88 93 SER A C 1
ATOM 686 O O . SER A 1 93 ? -20.975 6.319 18.248 1.00 97.88 93 SER A O 1
ATOM 688 N N . PRO A 1 94 ? -22.085 8.163 17.622 1.00 96.88 94 PRO A N 1
ATOM 689 C CA . PRO A 1 94 ? -22.278 8.663 18.993 1.00 96.88 94 PRO A CA 1
ATOM 690 C C . PRO A 1 94 ? -22.992 7.693 19.949 1.00 96.88 94 PRO A C 1
ATOM 692 O O . PRO A 1 94 ? -22.973 7.884 21.159 1.00 96.88 94 PRO A O 1
ATOM 695 N N . SER A 1 95 ? -23.663 6.672 19.409 1.00 96.69 95 SER A N 1
ATOM 696 C CA . SER A 1 95 ? -24.321 5.605 20.165 1.00 96.69 95 SER A CA 1
ATOM 697 C C . SER A 1 95 ? -23.367 4.513 20.665 1.00 96.69 95 SER A C 1
ATOM 699 O O . SER A 1 95 ? -23.798 3.666 21.446 1.00 96.69 95 SER A O 1
ATOM 701 N N . VAL A 1 96 ? -22.120 4.485 20.183 1.00 98.25 96 VAL A N 1
ATOM 702 C CA . VAL A 1 96 ? -21.078 3.553 20.631 1.00 98.25 96 VAL A CA 1
ATOM 703 C C . VAL A 1 96 ? -20.358 4.168 21.824 1.00 98.25 96 VAL A C 1
ATOM 705 O O . VAL A 1 96 ? -19.858 5.288 21.748 1.00 98.25 96 VAL A O 1
ATOM 708 N N . THR A 1 97 ? -20.303 3.428 22.928 1.00 98.25 97 THR A N 1
ATOM 709 C CA . THR A 1 97 ? -19.537 3.802 24.121 1.00 98.25 97 THR A CA 1
ATOM 710 C C . THR A 1 97 ? -18.294 2.933 24.206 1.00 98.25 97 THR A C 1
ATOM 712 O O . THR A 1 97 ? -18.417 1.716 24.322 1.00 98.25 97 THR A O 1
ATOM 715 N N . ILE A 1 98 ? -17.115 3.553 24.175 1.00 98.31 98 ILE A N 1
ATOM 716 C CA . ILE A 1 98 ? -15.843 2.891 24.488 1.00 98.31 98 ILE A CA 1
ATOM 717 C C . ILE A 1 98 ? -15.655 2.928 26.003 1.00 98.31 98 ILE A C 1
ATOM 719 O O . ILE A 1 98 ? -15.769 3.993 26.610 1.00 98.31 98 ILE A O 1
ATOM 723 N N . VAL A 1 99 ? -15.418 1.767 26.609 1.00 97.75 99 VAL A N 1
ATOM 724 C CA . VAL A 1 99 ? -15.233 1.625 28.062 1.00 97.75 99 VAL A CA 1
ATOM 725 C C . VAL A 1 99 ? -13.783 1.388 28.451 1.00 97.75 99 VAL A C 1
ATOM 727 O O . VAL A 1 99 ? -13.415 1.751 29.563 1.00 97.75 99 VAL A O 1
ATOM 730 N N . ASP A 1 100 ? -12.985 0.805 27.556 1.00 98.38 100 ASP A N 1
ATOM 731 C CA . ASP A 1 100 ? -11.548 0.614 27.745 1.00 98.38 100 ASP A CA 1
ATOM 732 C C . ASP A 1 100 ? -10.846 0.337 26.408 1.00 98.38 100 ASP A C 1
ATOM 734 O O . ASP A 1 100 ? -11.512 0.085 25.395 1.00 98.38 100 ASP A O 1
ATOM 738 N N . HIS A 1 101 ? -9.518 0.418 26.390 1.00 98.25 101 HIS A N 1
ATOM 739 C CA . HIS A 1 101 ? -8.698 0.192 25.203 1.00 98.25 101 HIS A CA 1
ATOM 740 C C . HIS A 1 101 ? -7.217 -0.034 25.563 1.00 98.25 101 HIS A C 1
ATOM 742 O O . HIS A 1 101 ? -6.749 0.442 26.594 1.00 98.25 101 HIS A O 1
ATOM 748 N N . GLY A 1 102 ? -6.451 -0.683 24.682 1.00 98.06 102 GLY A N 1
ATOM 749 C CA . GLY A 1 102 ? -5.020 -0.918 24.909 1.00 98.06 102 GLY A CA 1
ATOM 750 C C . GLY A 1 102 ? -4.238 -1.275 23.644 1.00 98.06 102 GLY A C 1
ATOM 751 O O . GLY A 1 102 ? -4.794 -1.790 22.672 1.00 98.06 102 GLY A O 1
ATOM 752 N N . HIS A 1 103 ? -2.935 -0.981 23.641 1.00 97.69 103 HIS A N 1
ATOM 753 C CA . HIS A 1 103 ? -2.043 -1.247 22.510 1.00 97.69 103 HIS A CA 1
ATOM 754 C C . HIS A 1 103 ? -1.316 -2.588 22.640 1.00 97.69 103 HIS A C 1
ATOM 756 O O . HIS A 1 103 ? -0.941 -3.006 23.729 1.00 97.69 103 HIS A O 1
ATOM 762 N N . CYS A 1 104 ? -1.018 -3.218 21.503 1.00 97.12 104 CYS A N 1
ATOM 763 C CA . CYS A 1 104 ? -0.245 -4.466 21.438 1.00 97.12 104 CYS A CA 1
ATOM 764 C C . CYS A 1 104 ? 1.246 -4.251 21.155 1.00 97.12 104 CYS A C 1
ATOM 766 O O . CYS A 1 104 ? 1.974 -5.199 20.861 1.00 97.12 104 CYS A O 1
ATOM 768 N N . ALA A 1 105 ? 1.677 -2.991 21.208 1.00 97.12 105 ALA A N 1
ATOM 769 C CA . ALA A 1 105 ? 3.043 -2.554 20.956 1.00 97.12 105 ALA A CA 1
ATOM 770 C C . ALA A 1 105 ? 3.810 -2.225 22.244 1.00 97.12 105 ALA A C 1
ATOM 772 O O . ALA A 1 105 ? 3.272 -2.350 23.340 1.00 97.12 105 ALA A O 1
ATOM 773 N N . ASP A 1 106 ? 5.058 -1.779 22.111 1.00 97.69 106 ASP A N 1
ATOM 774 C CA . ASP A 1 106 ? 5.911 -1.409 23.249 1.00 97.69 106 ASP A CA 1
ATOM 775 C C . ASP A 1 106 ? 5.784 0.074 23.622 1.00 97.69 106 ASP A C 1
ATOM 777 O O . ASP A 1 106 ? 6.032 0.466 24.764 1.00 97.69 106 ASP A O 1
ATOM 781 N N . LEU A 1 107 ? 5.411 0.911 22.652 1.00 98.00 107 LEU A N 1
ATOM 782 C CA . LEU A 1 107 ? 5.240 2.348 22.819 1.00 98.00 107 LEU A CA 1
ATOM 783 C C . LEU A 1 107 ? 3.972 2.822 22.114 1.00 98.00 107 LEU A C 1
ATOM 785 O O . LEU A 1 107 ? 3.712 2.445 20.972 1.00 98.00 107 LEU A O 1
ATOM 789 N N . GLU A 1 108 ? 3.251 3.727 22.769 1.00 98.44 108 GLU A N 1
ATOM 790 C CA . GLU A 1 108 ? 2.125 4.458 22.200 1.00 98.44 108 GLU A CA 1
ATOM 791 C C . GLU A 1 108 ? 2.346 5.974 22.301 1.00 98.44 108 GLU A C 1
ATOM 793 O O . GLU A 1 108 ? 2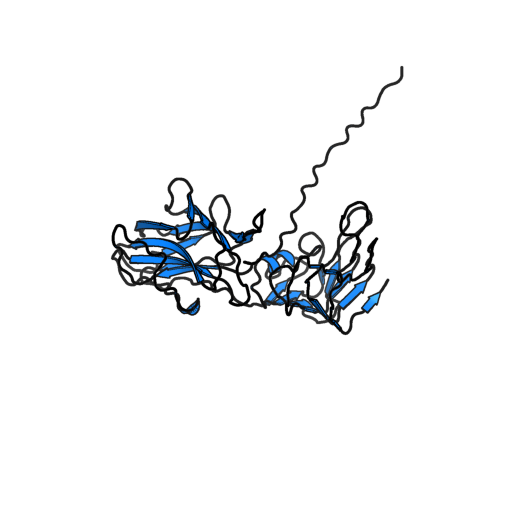.816 6.494 23.316 1.00 98.44 108 GLU A O 1
ATOM 798 N N . VAL A 1 109 ? 1.969 6.692 21.243 1.00 98.19 109 VAL A N 1
ATOM 799 C CA . VAL A 1 109 ? 1.912 8.153 21.189 1.00 98.19 109 VAL A CA 1
ATOM 800 C C . VAL A 1 109 ? 0.499 8.568 20.760 1.00 98.19 109 VAL A C 1
ATOM 802 O O . VAL A 1 109 ? 0.236 8.721 19.563 1.00 98.19 109 VAL A O 1
ATOM 805 N N . PRO A 1 110 ? -0.431 8.741 21.715 1.00 98.19 110 PRO A N 1
ATOM 806 C CA . PRO A 1 110 ? -1.813 9.074 21.404 1.00 98.19 110 PRO A CA 1
ATOM 807 C C . PRO A 1 110 ? -2.002 10.573 21.152 1.00 98.19 110 PRO A C 1
ATOM 809 O O . PRO A 1 110 ? -1.376 11.428 21.787 1.00 98.19 110 PRO A O 1
ATOM 812 N N . SER A 1 111 ? -2.942 10.911 20.270 1.00 97.69 111 SER A N 1
ATOM 813 C CA . SER A 1 111 ? -3.462 12.276 20.160 1.00 97.69 111 SER A CA 1
ATOM 814 C C . SER A 1 111 ? -4.218 12.678 21.436 1.00 97.69 111 SER A C 1
ATOM 816 O O . SER A 1 111 ? -4.796 11.822 22.113 1.00 97.69 111 SER A O 1
ATOM 818 N N . PRO A 1 112 ? -4.304 13.982 21.765 1.00 97.44 112 PRO A N 1
ATOM 819 C CA . PRO A 1 112 ? -5.126 14.448 22.877 1.00 97.44 112 PRO A CA 1
ATOM 820 C C . PRO A 1 112 ? -6.574 13.951 22.771 1.00 97.44 112 PRO A C 1
ATOM 822 O O . PRO A 1 112 ? -7.234 14.158 21.754 1.00 97.44 112 PRO A O 1
ATOM 825 N N . GLY A 1 113 ? -7.071 13.321 23.837 1.00 96.75 113 GLY A N 1
ATOM 826 C CA . GLY A 1 113 ? -8.436 12.793 23.897 1.00 96.75 113 GLY A CA 1
ATOM 827 C C . GLY A 1 113 ? -8.629 11.418 23.254 1.00 96.75 113 GLY A C 1
ATOM 828 O O . GLY A 1 113 ? -9.770 10.978 23.154 1.00 96.75 113 GLY A O 1
ATOM 829 N N . TRP A 1 114 ? -7.558 10.736 22.835 1.00 98.19 114 TRP A N 1
ATOM 830 C CA . TRP A 1 114 ? -7.630 9.334 22.419 1.00 98.19 114 TRP A CA 1
ATOM 831 C C . TRP A 1 114 ? -8.288 8.467 23.512 1.00 98.19 114 TRP A C 1
ATOM 833 O O . TRP A 1 114 ? -7.965 8.665 24.688 1.00 98.19 114 TRP A O 1
ATOM 843 N N . PRO A 1 115 ? -9.219 7.551 23.163 1.00 98.12 115 PRO A N 1
ATOM 844 C CA . PRO A 1 115 ? -9.637 7.123 21.824 1.00 98.12 115 PRO A CA 1
ATOM 845 C C . PRO A 1 115 ? -10.992 7.721 21.395 1.00 98.12 115 PRO A C 1
ATOM 847 O O . PRO A 1 115 ? -11.882 7.017 20.907 1.00 98.12 115 PRO A O 1
ATOM 850 N N . ALA A 1 116 ? -11.218 9.018 21.613 1.00 98.44 116 ALA A N 1
ATOM 851 C CA . ALA A 1 116 ? -12.436 9.679 21.143 1.00 98.44 116 ALA A CA 1
ATOM 852 C C . ALA A 1 116 ? -12.590 9.573 19.610 1.00 98.44 116 ALA A C 1
ATOM 854 O O . ALA A 1 116 ? -11.608 9.598 18.867 1.00 98.44 116 ALA A O 1
ATOM 855 N N . SER A 1 117 ? -13.826 9.491 19.113 1.00 98.44 117 SER A N 1
ATOM 856 C CA . SER A 1 117 ? -14.110 9.477 17.669 1.00 98.44 117 SER A CA 1
ATOM 857 C C . SER A 1 117 ? -13.486 10.701 16.979 1.00 98.44 117 SER A C 1
ATOM 859 O O . SER A 1 117 ? -13.641 11.828 17.452 1.00 98.44 117 SER A O 1
ATOM 861 N N . GLY A 1 118 ? -12.758 10.483 15.881 1.00 98.00 118 GLY A N 1
ATOM 862 C CA . GLY A 1 118 ? -12.007 11.516 15.158 1.00 98.00 118 GLY A CA 1
ATOM 863 C C . GLY A 1 118 ? -10.593 11.787 15.689 1.00 98.00 118 GLY A C 1
ATOM 864 O O . GLY A 1 118 ? -9.945 12.720 15.216 1.00 98.00 118 GLY A O 1
ATOM 865 N N . THR A 1 119 ? -10.102 11.002 16.653 1.00 98.62 119 THR A N 1
ATOM 866 C CA . THR A 1 119 ? -8.713 11.073 17.144 1.00 98.62 119 THR A CA 1
ATOM 867 C C . THR A 1 119 ? -7.848 9.949 16.560 1.00 98.62 119 THR A C 1
ATOM 869 O O . THR A 1 119 ? -8.341 9.098 15.815 1.00 98.62 119 THR A O 1
ATOM 872 N N . GLY A 1 120 ? -6.541 9.976 16.843 1.00 98.44 120 GLY A N 1
ATOM 873 C CA . GLY A 1 120 ? -5.578 8.985 16.362 1.00 98.44 120 GLY A CA 1
ATOM 874 C C . GLY A 1 120 ? -4.480 8.647 17.361 1.00 98.44 120 GLY A C 1
ATOM 875 O O . GLY A 1 120 ? -4.275 9.379 18.329 1.00 98.44 120 GLY A O 1
ATOM 876 N N . THR A 1 121 ? -3.773 7.552 17.106 1.00 98.69 121 THR A N 1
ATOM 877 C CA . THR A 1 121 ? -2.594 7.127 17.860 1.00 98.69 121 THR A CA 1
ATOM 878 C C . THR A 1 121 ? -1.504 6.599 16.929 1.00 98.69 121 THR A C 1
ATOM 880 O O . THR A 1 121 ? -1.756 6.236 15.774 1.00 98.69 121 THR A O 1
ATOM 883 N N . ILE A 1 122 ? -0.279 6.568 17.443 1.00 98.50 122 ILE A N 1
ATOM 884 C CA . ILE A 1 122 ? 0.864 5.911 16.815 1.00 98.50 122 ILE A CA 1
ATOM 885 C C . ILE A 1 122 ? 1.358 4.845 17.780 1.00 98.50 122 ILE A C 1
ATOM 887 O O . ILE A 1 122 ? 1.638 5.154 18.936 1.00 98.50 122 ILE A O 1
ATOM 891 N N . VAL A 1 123 ? 1.499 3.611 17.310 1.00 98.44 123 VAL A N 1
ATOM 892 C CA . VAL A 1 123 ? 2.065 2.512 18.102 1.00 98.44 123 VAL A CA 1
ATOM 893 C C . VAL A 1 123 ? 3.339 1.988 17.460 1.00 98.44 123 VAL A C 1
ATOM 895 O O . VAL A 1 123 ? 3.436 1.959 16.234 1.00 98.44 123 VAL A O 1
ATOM 898 N N . VAL A 1 124 ? 4.327 1.612 18.277 1.00 97.69 124 VAL A N 1
ATOM 899 C CA . VAL A 1 124 ? 5.667 1.213 17.818 1.00 97.69 124 VAL A CA 1
ATOM 900 C C . VAL A 1 124 ? 6.184 0.005 18.596 1.00 97.69 124 VAL A C 1
ATOM 902 O O . VAL A 1 124 ? 6.101 -0.031 19.825 1.00 97.69 124 VAL A O 1
ATOM 905 N N . TRP A 1 125 ? 6.760 -0.961 17.880 1.00 97.12 125 TRP A N 1
ATOM 906 C CA . TRP A 1 125 ? 7.418 -2.139 18.447 1.00 97.12 125 TRP A CA 1
ATOM 907 C C . TRP A 1 125 ? 8.944 -1.998 18.467 1.00 97.12 125 TRP A C 1
ATOM 909 O O . TRP A 1 125 ? 9.577 -1.540 17.508 1.00 97.12 125 TRP A O 1
ATOM 919 N N . GLY A 1 126 ? 9.548 -2.466 19.556 1.00 94.56 126 GLY A N 1
ATOM 920 C CA . GLY A 1 126 ? 10.986 -2.630 19.754 1.00 94.56 126 GLY A CA 1
ATOM 921 C C . GLY A 1 126 ? 11.578 -3.822 18.997 1.00 94.56 126 GLY A C 1
ATOM 922 O O . GLY A 1 126 ? 12.768 -3.787 18.673 1.00 94.56 126 GLY A O 1
ATOM 923 N N . ASP A 1 127 ? 10.743 -4.777 18.583 1.00 94.06 127 ASP A N 1
ATOM 924 C CA . ASP A 1 127 ? 11.088 -5.879 17.680 1.00 94.06 127 ASP A CA 1
ATOM 925 C C . ASP A 1 127 ? 10.262 -5.847 16.387 1.00 94.06 127 ASP A C 1
ATOM 927 O O . ASP A 1 127 ? 9.134 -5.354 16.355 1.00 94.06 127 ASP A O 1
ATOM 931 N N . THR A 1 128 ? 10.834 -6.361 15.293 1.00 93.62 128 THR A N 1
ATOM 932 C CA . THR A 1 128 ? 10.164 -6.388 13.984 1.00 93.62 128 THR A CA 1
ATOM 933 C C . THR A 1 128 ? 9.057 -7.434 14.002 1.00 93.62 128 THR A C 1
ATOM 935 O O . THR A 1 128 ? 9.331 -8.628 14.126 1.00 93.62 128 THR A O 1
ATOM 938 N N . GLN A 1 129 ? 7.817 -6.987 13.827 1.00 93.44 129 GLN A N 1
ATOM 939 C CA . GLN A 1 129 ? 6.651 -7.853 13.756 1.00 93.44 129 GLN A CA 1
ATOM 940 C C . GLN A 1 129 ? 6.538 -8.479 12.367 1.00 93.44 129 GLN A C 1
ATOM 942 O O . GLN A 1 129 ? 6.753 -7.820 11.347 1.00 93.44 129 GLN A O 1
ATOM 947 N N . ARG A 1 130 ? 6.201 -9.769 12.343 1.00 89.44 130 ARG A N 1
ATOM 948 C CA . ARG A 1 130 ? 6.055 -10.581 11.133 1.00 89.44 130 ARG A CA 1
ATOM 949 C C . ARG A 1 130 ? 4.814 -11.447 11.265 1.00 89.44 130 ARG A C 1
ATOM 951 O O . ARG A 1 130 ? 4.549 -11.975 12.341 1.00 89.44 130 ARG A O 1
ATOM 958 N N . GLY A 1 131 ? 4.100 -11.644 10.168 1.00 86.56 131 GLY A N 1
ATOM 959 C CA . GLY A 1 131 ? 2.911 -12.488 10.130 1.00 86.56 131 GLY A CA 1
ATOM 960 C C . GLY A 1 131 ? 1.829 -11.895 9.245 1.00 86.56 131 GLY A C 1
ATOM 961 O O . GLY A 1 131 ? 1.910 -10.738 8.844 1.00 86.56 131 GLY A O 1
ATOM 962 N N . GLN A 1 132 ? 0.825 -12.711 8.941 1.00 87.06 132 GLN A N 1
ATOM 963 C CA . GLN A 1 132 ? -0.285 -12.314 8.081 1.00 87.06 132 GLN A CA 1
ATOM 964 C C . GLN A 1 132 ? -1.266 -11.391 8.809 1.00 87.06 132 GLN A C 1
ATOM 966 O O . GLN A 1 132 ? -1.711 -10.407 8.237 1.00 87.06 132 GLN A O 1
ATOM 971 N N . LEU A 1 133 ? -1.605 -11.717 10.061 1.00 91.62 133 LEU A N 1
ATOM 972 C CA . LEU A 1 133 ? -2.458 -10.921 10.940 1.00 91.62 133 LEU A CA 1
ATOM 973 C C . LEU A 1 133 ? -1.651 -10.567 12.187 1.00 91.62 133 LEU A C 1
ATOM 975 O O . LEU A 1 133 ? -1.336 -11.438 12.996 1.00 91.62 133 LEU A O 1
ATOM 979 N N . ILE A 1 134 ? -1.313 -9.291 12.332 1.00 94.31 134 ILE A N 1
ATOM 980 C CA . ILE A 1 134 ? -0.531 -8.779 13.459 1.00 94.31 134 ILE A CA 1
ATOM 981 C C . ILE A 1 134 ? -1.479 -7.975 14.357 1.00 94.31 134 ILE A C 1
ATOM 983 O O . ILE A 1 134 ? -2.060 -7.006 13.863 1.00 94.31 134 ILE A O 1
ATOM 987 N N . PRO A 1 135 ? -1.691 -8.349 15.633 1.00 96.25 135 PRO A N 1
ATOM 988 C CA . PRO A 1 135 ? -2.522 -7.566 16.544 1.00 96.25 135 PRO A CA 1
ATOM 989 C C . PRO A 1 135 ? -1.850 -6.221 16.841 1.00 96.25 135 PRO A C 1
ATOM 991 O O . PRO A 1 135 ? -0.670 -6.165 17.177 1.00 96.25 135 PRO A O 1
ATOM 994 N N . ILE A 1 136 ? -2.604 -5.133 16.705 1.00 97.88 136 ILE A N 1
ATOM 995 C CA . ILE A 1 136 ? -2.106 -3.755 16.846 1.00 97.88 136 ILE A CA 1
ATOM 996 C C . ILE A 1 136 ? -2.681 -3.104 18.100 1.00 97.88 136 ILE A C 1
ATOM 998 O O . ILE A 1 136 ? -1.960 -2.459 18.861 1.00 97.88 136 ILE A O 1
ATOM 1002 N N . TYR A 1 137 ? -3.990 -3.246 18.292 1.00 98.62 137 TYR A N 1
ATOM 1003 C CA . TYR A 1 137 ? -4.741 -2.527 19.313 1.00 98.62 137 TYR A CA 1
ATOM 1004 C C . TYR A 1 137 ? -6.003 -3.300 19.679 1.00 98.62 137 TYR A C 1
ATOM 1006 O O . TYR A 1 137 ? -6.544 -4.012 18.837 1.00 98.62 137 TYR A O 1
ATOM 1014 N N . TRP A 1 138 ? -6.528 -3.116 20.881 1.00 98.56 138 TRP A N 1
ATOM 1015 C CA . TRP A 1 138 ? -7.841 -3.616 21.266 1.00 98.56 138 TRP A CA 1
ATOM 1016 C C . TRP A 1 138 ? -8.696 -2.502 21.864 1.00 98.56 138 TRP A C 1
ATOM 1018 O O . TRP A 1 138 ? -8.195 -1.542 22.447 1.00 98.56 138 TRP A O 1
ATOM 1028 N N . PHE A 1 139 ? -10.006 -2.631 21.701 1.00 98.56 139 PHE A N 1
ATOM 1029 C CA . PHE A 1 139 ? -10.998 -1.747 22.295 1.00 98.56 139 PHE A CA 1
ATOM 1030 C C . PHE A 1 139 ? -12.092 -2.593 22.933 1.00 98.56 139 PHE A C 1
ATOM 1032 O O . PHE A 1 139 ? -12.419 -3.678 22.449 1.00 98.56 139 PHE A O 1
ATOM 1039 N N . ALA A 1 140 ? -12.690 -2.062 23.989 1.00 98.31 140 ALA A N 1
ATOM 1040 C CA . ALA A 1 140 ? -13.880 -2.604 24.610 1.00 98.31 140 ALA A CA 1
ATOM 1041 C C . ALA A 1 140 ? -14.990 -1.558 24.591 1.00 98.31 140 ALA A C 1
ATOM 1043 O O . ALA A 1 140 ? -14.770 -0.381 24.893 1.00 98.31 140 ALA A O 1
ATOM 1044 N N . GLY A 1 141 ? -16.211 -1.975 24.276 1.00 97.94 141 GLY A N 1
ATOM 1045 C CA . GLY A 1 141 ? -17.334 -1.052 24.242 1.00 97.94 141 GLY A CA 1
ATOM 1046 C C . GLY A 1 141 ? -18.668 -1.707 23.945 1.00 97.94 141 GLY A C 1
ATOM 1047 O O . GLY A 1 141 ? -18.770 -2.921 23.782 1.00 97.94 141 GLY A O 1
ATOM 1048 N N . TYR A 1 142 ? -19.709 -0.884 23.910 1.00 97.94 142 TYR A N 1
ATOM 1049 C CA . TYR A 1 142 ? -21.085 -1.345 23.773 1.00 97.94 142 TYR A CA 1
ATOM 1050 C C . TYR A 1 142 ? -22.004 -0.302 23.134 1.00 97.94 142 TYR A C 1
ATOM 1052 O O . TYR A 1 142 ? -21.632 0.857 22.929 1.00 97.94 142 TYR A O 1
ATOM 1060 N N . VAL A 1 143 ? -23.237 -0.726 22.848 1.00 98.06 143 VAL A N 1
ATOM 1061 C CA . VAL A 1 143 ? -24.334 0.130 22.380 1.00 98.06 143 VAL A CA 1
ATOM 1062 C C . VAL A 1 143 ? -25.594 -0.141 23.192 1.00 98.06 143 VAL A C 1
ATOM 1064 O O . VAL A 1 143 ? -25.819 -1.257 23.645 1.00 98.06 143 VAL A O 1
ATOM 1067 N N . GLN A 1 144 ? -26.466 0.857 23.326 1.00 96.31 144 GLN A N 1
ATOM 1068 C CA . GLN A 1 144 ? -27.756 0.676 24.012 1.00 96.31 144 GLN A CA 1
ATOM 1069 C C . GLN A 1 144 ? -28.800 -0.052 23.154 1.00 96.31 144 GLN A C 1
ATOM 1071 O O . GLN A 1 144 ? -29.736 -0.649 23.680 1.00 96.31 144 GLN A O 1
ATOM 1076 N N . SER A 1 145 ? -28.668 0.016 21.828 1.00 94.88 145 SER A N 1
ATOM 1077 C CA . SER A 1 145 ? -29.580 -0.633 20.890 1.00 94.88 145 SER A CA 1
ATOM 1078 C C . SER A 1 145 ? -28.846 -1.062 19.628 1.00 94.88 145 SER A C 1
ATOM 1080 O O . SER A 1 145 ? -28.098 -0.272 19.051 1.00 94.88 145 SER A O 1
ATOM 1082 N N . LEU A 1 146 ? -29.121 -2.280 19.175 1.00 94.62 146 LEU A N 1
ATOM 1083 C CA . LEU A 1 146 ? -28.622 -2.817 17.912 1.00 94.62 146 LEU A CA 1
ATOM 1084 C C . LEU A 1 146 ? -29.356 -2.199 16.716 1.00 94.62 146 LEU A C 1
ATOM 1086 O O . LEU A 1 146 ? -30.526 -1.825 16.814 1.00 94.62 146 LEU A O 1
ATOM 1090 N N . GLY A 1 147 ? -28.693 -2.137 15.563 1.00 89.00 147 GLY A N 1
ATOM 1091 C CA . GLY A 1 147 ? -29.301 -1.667 14.323 1.00 89.00 147 GLY A CA 1
ATOM 1092 C C . GLY A 1 147 ? -28.268 -1.270 13.270 1.00 89.00 147 GLY A C 1
ATOM 1093 O O . GLY A 1 147 ? -27.073 -1.431 13.479 1.00 89.00 147 GLY A O 1
ATOM 1094 N N . PRO A 1 148 ? -28.700 -0.717 12.128 1.00 85.50 148 PRO A N 1
ATOM 1095 C CA . PRO A 1 148 ? -27.785 -0.337 11.051 1.00 85.50 148 PRO A CA 1
ATOM 1096 C C . PRO A 1 148 ? -26.970 0.939 11.331 1.00 85.50 148 PRO A C 1
ATOM 1098 O O . PRO A 1 148 ? -26.087 1.271 10.551 1.00 85.50 148 PRO A O 1
ATOM 1101 N N . GLY A 1 149 ? -27.292 1.688 12.391 1.00 89.38 149 GLY A N 1
ATOM 1102 C CA . GLY A 1 149 ? -26.665 2.978 12.706 1.00 89.38 149 GLY A CA 1
ATOM 1103 C C . GLY A 1 149 ? -25.359 2.904 13.514 1.00 89.38 149 GLY A C 1
ATOM 1104 O O . GLY A 1 149 ? -24.426 3.643 13.196 1.00 89.38 149 GLY A O 1
ATOM 1105 N N . PRO A 1 150 ? -25.262 2.087 14.579 1.00 97.06 150 PRO A N 1
ATOM 1106 C CA . PRO A 1 150 ? -24.056 2.044 15.397 1.00 97.06 150 PRO A CA 1
ATOM 1107 C C . PRO A 1 150 ? -22.931 1.242 14.734 1.00 97.06 150 PRO A C 1
ATOM 1109 O O . PRO A 1 150 ? -23.087 0.054 14.436 1.00 97.06 150 PRO A O 1
ATOM 1112 N N . SER A 1 151 ? -21.773 1.875 14.569 1.00 97.88 151 SER A N 1
ATOM 1113 C CA . SER A 1 151 ? -20.564 1.240 14.048 1.00 97.88 151 SER A CA 1
ATOM 1114 C C . SER A 1 151 ? -19.306 1.834 14.664 1.00 97.88 151 SER A C 1
ATOM 1116 O O . SER A 1 151 ? -19.303 2.998 15.072 1.00 97.88 151 SER A O 1
ATOM 1118 N N . PHE A 1 152 ? -18.239 1.040 14.670 1.00 98.62 152 PHE A N 1
ATOM 1119 C CA . PHE A 1 152 ? -16.882 1.472 14.987 1.00 98.62 152 PHE A CA 1
ATOM 1120 C C . PHE A 1 152 ? -15.959 1.111 13.832 1.00 98.62 152 PHE A C 1
ATOM 1122 O O . PHE A 1 152 ? -15.979 -0.026 13.363 1.00 98.62 152 PHE A O 1
ATOM 1129 N N . GLU A 1 153 ? -15.146 2.058 13.389 1.00 98.50 153 GLU A N 1
ATOM 1130 C CA . GLU A 1 153 ? -14.177 1.868 12.319 1.00 98.50 153 GLU A CA 1
ATOM 1131 C C . GLU A 1 153 ? -12.823 2.463 12.682 1.00 98.50 153 GLU A C 1
ATOM 1133 O O . GLU A 1 153 ? -12.717 3.483 13.367 1.00 98.50 153 GLU A O 1
ATOM 1138 N N . VAL A 1 154 ? -11.776 1.809 12.191 1.00 98.62 154 VAL A N 1
ATOM 1139 C CA . VAL A 1 154 ? -10.464 2.440 12.095 1.00 98.62 154 VAL A CA 1
ATOM 1140 C C . VAL A 1 154 ? -10.452 3.392 10.900 1.00 98.62 154 VAL A C 1
ATOM 1142 O O . VAL A 1 154 ? -11.240 3.259 9.968 1.00 98.62 154 VAL A O 1
ATOM 1145 N N . ALA A 1 155 ? -9.568 4.375 10.926 1.00 98.19 155 ALA A N 1
ATOM 1146 C CA . ALA A 1 155 ? -9.453 5.411 9.910 1.00 98.19 155 ALA A CA 1
ATOM 1147 C C . ALA A 1 155 ? -7.994 5.898 9.821 1.00 98.19 155 ALA A C 1
ATOM 1149 O O . ALA A 1 155 ? -7.178 5.544 10.676 1.00 98.19 155 ALA A O 1
ATOM 1150 N N . PRO A 1 156 ? -7.630 6.731 8.832 1.00 98.31 156 PRO A N 1
ATOM 1151 C CA . PRO A 1 156 ? -6.368 7.464 8.876 1.00 98.31 156 PRO A CA 1
ATOM 1152 C C . PRO A 1 156 ? -6.265 8.320 10.150 1.00 98.31 156 PRO A C 1
ATOM 1154 O O . PRO A 1 156 ? -7.252 8.916 10.587 1.00 98.31 156 PRO A O 1
ATOM 1157 N N . HIS A 1 157 ? -5.066 8.431 10.728 1.00 98.06 157 HIS A N 1
ATOM 1158 C CA . HIS A 1 157 ? -4.796 9.384 11.803 1.00 98.06 157 HIS A CA 1
ATOM 1159 C C . HIS A 1 157 ? -5.102 10.813 11.309 1.00 98.06 157 HIS A C 1
ATOM 1161 O O . HIS A 1 157 ? -4.597 11.207 10.254 1.00 98.06 157 HIS A O 1
ATOM 1167 N N . PRO A 1 158 ? -5.842 11.644 12.067 1.00 96.50 158 PRO A N 1
ATOM 1168 C CA . PRO A 1 158 ? -6.300 12.959 11.600 1.00 96.50 158 PRO A CA 1
ATOM 1169 C C . PRO A 1 158 ? -5.159 13.922 11.236 1.00 96.50 158 PRO A C 1
ATOM 1171 O O . PRO A 1 158 ? -5.299 14.739 10.331 1.00 96.50 158 PRO A O 1
ATOM 1174 N N . GLN A 1 159 ? -4.027 13.829 11.940 1.00 94.94 159 GLN A N 1
ATOM 1175 C CA . GLN A 1 159 ? -2.839 14.653 11.683 1.00 94.94 159 GLN A CA 1
ATOM 1176 C C . GLN A 1 159 ? -1.785 14.002 10.770 1.00 94.94 159 GLN A C 1
ATOM 1178 O O . GLN A 1 159 ? -1.090 14.718 10.053 1.00 94.94 159 GLN A O 1
ATOM 1183 N N . TYR A 1 160 ? -1.627 12.676 10.817 1.00 93.38 160 TYR A N 1
ATOM 1184 C CA . TYR A 1 160 ? -0.467 11.989 10.237 1.00 93.38 160 TYR A CA 1
ATOM 1185 C C . TYR A 1 160 ? -0.827 11.070 9.061 1.00 93.38 160 TYR A C 1
ATOM 1187 O O . TYR A 1 160 ? 0.074 10.587 8.385 1.00 93.38 160 TYR A O 1
ATOM 1195 N N . GLY A 1 161 ? -2.118 10.894 8.753 1.00 95.19 161 GLY A N 1
ATOM 1196 C CA . GLY A 1 161 ? -2.582 9.911 7.772 1.00 95.19 161 GLY A CA 1
ATOM 1197 C C . GLY A 1 161 ? -2.583 8.501 8.358 1.00 95.19 161 GLY A C 1
ATOM 1198 O O . GLY A 1 161 ? -2.549 8.338 9.572 1.00 95.19 161 GLY A O 1
ATOM 1199 N N . GLY A 1 162 ? -2.668 7.464 7.532 1.00 95.19 162 GLY A N 1
ATOM 1200 C CA . GLY A 1 162 ? -2.580 6.099 8.041 1.00 95.19 162 GLY A CA 1
ATOM 1201 C C . GLY A 1 162 ? -1.522 5.297 7.319 1.00 95.19 162 GLY A C 1
ATOM 1202 O O . GLY A 1 162 ? -1.621 5.098 6.108 1.00 95.19 162 GLY A O 1
ATOM 1203 N N . HIS A 1 163 ? -0.531 4.844 8.082 1.00 95.38 163 HIS A N 1
ATOM 1204 C CA . HIS A 1 163 ? 0.659 4.217 7.535 1.00 95.38 163 HIS A CA 1
ATOM 1205 C C . HIS A 1 163 ? 1.126 3.021 8.357 1.00 95.38 163 HIS A C 1
ATOM 1207 O O . HIS A 1 163 ? 1.033 3.026 9.587 1.00 95.38 163 HIS A O 1
ATOM 1213 N N . PHE A 1 164 ? 1.707 2.048 7.664 1.00 94.75 164 PHE A N 1
ATOM 1214 C CA . PHE A 1 164 ? 2.598 1.046 8.233 1.00 94.75 164 PHE A CA 1
ATOM 1215 C C . PHE A 1 164 ? 4.045 1.513 8.078 1.00 94.75 164 PHE A C 1
ATOM 1217 O O . PHE A 1 164 ? 4.422 1.987 7.012 1.00 94.75 164 PHE A O 1
ATOM 1224 N N . GLY A 1 165 ? 4.837 1.419 9.144 1.00 92.44 165 GLY A N 1
ATOM 1225 C CA . GLY A 1 165 ? 6.262 1.746 9.152 1.00 92.44 165 GLY A CA 1
ATOM 1226 C C . GLY A 1 165 ? 7.123 0.497 9.302 1.00 92.44 165 GLY A C 1
ATOM 1227 O O . GLY A 1 165 ? 6.828 -0.354 10.150 1.00 92.44 165 GLY A O 1
ATOM 1228 N N . ASP A 1 166 ? 8.185 0.394 8.503 1.00 89.44 166 ASP A N 1
ATOM 1229 C CA . ASP A 1 166 ? 9.151 -0.709 8.552 1.00 89.44 166 ASP A CA 1
ATOM 1230 C C . ASP A 1 166 ? 10.291 -0.511 9.570 1.00 89.44 166 ASP A C 1
ATOM 1232 O O . ASP A 1 166 ? 10.320 0.446 10.345 1.00 89.44 166 ASP A O 1
ATOM 1236 N N . ASP A 1 167 ? 11.225 -1.462 9.604 1.00 88.62 167 ASP A N 1
ATOM 1237 C CA . ASP A 1 167 ? 12.408 -1.477 10.473 1.00 88.62 167 ASP A CA 1
ATOM 1238 C C . ASP A 1 167 ? 13.662 -0.841 9.855 1.00 88.62 167 ASP A C 1
ATOM 1240 O O . ASP A 1 167 ? 14.778 -1.079 10.329 1.00 88.62 167 ASP A O 1
ATOM 1244 N N . SER A 1 168 ? 13.501 -0.011 8.825 1.00 85.00 168 SER A N 1
ATOM 1245 C CA . SER A 1 168 ? 14.586 0.801 8.276 1.00 85.00 168 SER A CA 1
ATOM 1246 C C . SER A 1 168 ? 14.996 1.920 9.248 1.00 85.00 168 SER A C 1
ATOM 1248 O O . SER A 1 168 ? 14.195 2.405 10.045 1.00 85.00 168 SER A O 1
ATOM 1250 N N . ILE A 1 169 ? 16.257 2.383 9.172 1.00 80.69 169 ILE A N 1
ATOM 1251 C CA . ILE A 1 169 ? 16.777 3.480 10.028 1.00 80.69 169 ILE A CA 1
ATOM 1252 C C . ILE A 1 169 ? 15.911 4.741 9.896 1.00 80.69 169 ILE A C 1
ATOM 1254 O O . ILE A 1 169 ? 15.638 5.426 10.881 1.00 80.69 169 ILE A O 1
ATOM 1258 N N . VAL A 1 170 ? 15.494 5.039 8.666 1.00 83.44 170 VAL A N 1
ATOM 1259 C CA . VAL A 1 170 ? 14.402 5.964 8.374 1.00 83.44 170 VAL A CA 1
ATOM 1260 C C . VAL A 1 170 ? 13.247 5.090 7.897 1.00 83.44 170 VAL A C 1
ATOM 1262 O O . VAL A 1 170 ? 13.366 4.552 6.794 1.00 83.44 170 VAL A O 1
ATOM 1265 N N . PRO A 1 171 ? 12.187 4.905 8.703 1.00 83.75 171 PRO A N 1
ATOM 1266 C CA . PRO A 1 171 ? 11.113 3.990 8.353 1.00 83.75 171 PRO A CA 1
ATOM 1267 C C . PRO A 1 171 ? 10.482 4.352 7.012 1.00 83.75 171 PRO A C 1
ATOM 1269 O O . PRO A 1 171 ? 10.039 5.490 6.808 1.00 83.75 171 PRO A O 1
ATOM 1272 N N . VAL A 1 172 ? 10.429 3.381 6.105 1.00 83.94 172 VAL A N 1
ATOM 1273 C CA . VAL A 1 172 ? 9.590 3.479 4.913 1.00 83.94 172 VAL A CA 1
ATOM 1274 C C . VAL A 1 172 ? 8.147 3.357 5.380 1.00 83.94 172 VAL A C 1
ATOM 1276 O O . VAL A 1 172 ? 7.824 2.482 6.184 1.00 83.94 172 VAL A O 1
ATOM 1279 N N . ARG A 1 173 ? 7.299 4.284 4.923 1.00 87.50 173 ARG A N 1
ATOM 1280 C CA . ARG A 1 173 ? 5.891 4.352 5.311 1.00 87.50 173 ARG A CA 1
ATOM 1281 C C . ARG A 1 173 ? 4.995 4.013 4.136 1.00 87.50 173 ARG A C 1
ATOM 1283 O O . ARG A 1 173 ? 4.949 4.774 3.170 1.00 87.50 173 ARG A O 1
ATOM 1290 N N . ASP A 1 174 ? 4.252 2.928 4.272 1.00 86.50 174 ASP A N 1
ATOM 1291 C CA . ASP A 1 174 ? 3.246 2.504 3.306 1.00 86.50 174 ASP A CA 1
ATOM 1292 C C . ASP A 1 174 ? 1.864 2.944 3.749 1.00 86.50 174 ASP A C 1
ATOM 1294 O O . ASP A 1 174 ? 1.492 2.763 4.906 1.00 86.50 174 ASP A O 1
ATOM 1298 N N . GLU A 1 175 ? 1.092 3.524 2.830 1.00 89.88 175 GLU A N 1
ATOM 1299 C CA . GLU A 1 175 ? -0.301 3.871 3.113 1.00 89.88 175 GLU A CA 1
ATOM 1300 C C . GLU A 1 175 ? -1.111 2.595 3.352 1.00 89.88 175 GLU A C 1
ATOM 1302 O O . GLU A 1 175 ? -1.035 1.638 2.580 1.00 89.88 175 GLU A O 1
ATOM 1307 N N . ILE A 1 176 ? -1.939 2.618 4.391 1.00 92.25 176 ILE A N 1
ATOM 1308 C CA . ILE A 1 176 ? -2.906 1.557 4.657 1.00 92.25 176 ILE A CA 1
ATOM 1309 C C . ILE A 1 176 ? -3.943 1.550 3.524 1.00 92.25 176 ILE A C 1
ATOM 1311 O O . ILE A 1 176 ? -4.667 2.523 3.317 1.00 92.25 176 ILE A O 1
ATOM 1315 N N . ALA A 1 177 ? -4.047 0.436 2.799 1.00 89.62 177 ALA A N 1
ATOM 1316 C CA . ALA A 1 177 ? -4.871 0.327 1.596 1.00 89.62 177 ALA A CA 1
ATOM 1317 C C . ALA A 1 177 ? -6.380 0.215 1.884 1.00 89.62 177 ALA A C 1
ATOM 1319 O O . ALA A 1 177 ? -7.201 0.430 0.989 1.00 89.62 177 ALA A O 1
ATOM 1320 N N . GLY A 1 178 ? -6.762 -0.110 3.121 1.00 92.94 178 GLY A N 1
ATOM 1321 C CA . GLY A 1 178 ? -8.155 -0.263 3.523 1.00 92.94 178 GLY A CA 1
ATOM 1322 C C . GLY A 1 178 ? -8.339 -0.269 5.035 1.00 92.94 178 GLY A C 1
ATOM 1323 O O . GLY A 1 178 ? -7.477 -0.739 5.775 1.00 92.94 178 GLY A O 1
ATOM 1324 N N . TYR A 1 179 ? -9.488 0.238 5.480 1.00 97.19 179 TYR A N 1
ATOM 1325 C CA . TYR A 1 179 ? -9.836 0.379 6.892 1.00 97.19 179 TYR A CA 1
ATOM 1326 C C . TYR A 1 179 ? -11.114 -0.385 7.237 1.00 97.19 179 TYR A C 1
ATOM 1328 O O . TYR A 1 179 ? -12.147 -0.241 6.580 1.00 97.19 179 TYR A O 1
ATOM 1336 N N . GLY A 1 180 ? -11.016 -1.240 8.249 1.00 97.50 180 GLY A N 1
ATOM 1337 C CA . GLY A 1 180 ? -12.088 -2.107 8.702 1.00 97.50 180 GLY A CA 1
ATOM 1338 C C . GLY A 1 180 ? -13.079 -1.418 9.627 1.00 97.50 180 GLY A C 1
ATOM 1339 O O . GLY A 1 180 ? -12.771 -0.447 10.321 1.00 97.50 180 GLY A O 1
ATOM 1340 N N . ARG A 1 181 ? -14.280 -1.991 9.668 1.00 98.12 181 ARG A N 1
ATOM 1341 C CA . ARG A 1 181 ? -15.401 -1.536 10.484 1.00 98.12 181 ARG A CA 1
ATOM 1342 C C . ARG A 1 181 ? -16.134 -2.721 11.086 1.00 98.12 181 ARG A C 1
ATOM 1344 O O . ARG A 1 181 ? -16.401 -3.689 10.378 1.00 98.12 181 ARG A O 1
ATOM 1351 N N . ILE A 1 182 ? -16.560 -2.589 12.336 1.00 98.38 182 ILE A N 1
ATOM 1352 C CA . ILE A 1 182 ? -17.587 -3.439 12.942 1.00 98.38 182 ILE A CA 1
ATOM 1353 C C . ILE A 1 182 ? -18.939 -2.720 12.985 1.00 98.38 182 ILE A C 1
ATOM 1355 O O . ILE A 1 182 ? -19.007 -1.498 13.147 1.00 98.38 182 ILE A O 1
ATOM 1359 N N . GLY A 1 183 ? -20.022 -3.483 12.856 1.00 98.00 183 GLY A N 1
ATOM 1360 C CA . GLY A 1 183 ? -21.392 -3.018 13.077 1.00 98.00 183 GLY A CA 1
ATOM 1361 C C . GLY A 1 183 ? -22.020 -3.681 14.303 1.00 98.00 183 GLY A C 1
ATOM 1362 O O . GLY A 1 183 ? -21.767 -4.854 14.583 1.00 98.00 183 GLY A O 1
ATOM 1363 N N . PHE A 1 184 ? -22.870 -2.954 15.033 1.00 97.88 184 PHE A N 1
ATOM 1364 C CA . PHE A 1 184 ? -23.617 -3.520 16.162 1.00 97.88 184 PHE A CA 1
ATOM 1365 C C . PHE A 1 184 ? -25.021 -3.929 15.717 1.00 97.88 184 PHE A C 1
ATOM 1367 O O . PHE A 1 184 ? -25.929 -3.109 15.589 1.00 97.88 184 PHE A O 1
ATOM 1374 N N . GLY A 1 185 ? -25.210 -5.226 15.484 1.00 95.88 185 GLY A N 1
ATOM 1375 C CA . GLY A 1 185 ? -26.456 -5.801 14.980 1.00 95.88 185 GLY A CA 1
ATOM 1376 C C . GLY A 1 185 ? -26.522 -5.926 13.461 1.00 95.88 185 GLY A C 1
ATOM 1377 O O . GLY A 1 185 ? -27.463 -6.536 12.956 1.00 95.88 185 GLY A O 1
ATOM 1378 N N . VAL A 1 186 ? -25.514 -5.447 12.731 1.00 96.31 186 VAL A N 1
ATOM 1379 C CA . VAL A 1 186 ? -25.340 -5.613 11.278 1.00 96.31 186 VAL A CA 1
ATOM 1380 C C . VAL A 1 186 ? -23.881 -5.916 10.956 1.00 96.31 186 VAL A C 1
ATOM 1382 O O . VAL A 1 186 ? -23.002 -5.619 11.762 1.00 96.31 186 VAL A O 1
ATOM 1385 N N . ASP A 1 187 ? -23.630 -6.504 9.792 1.00 96.50 187 ASP A N 1
ATOM 1386 C CA . ASP A 1 187 ? -22.268 -6.806 9.361 1.00 96.50 187 ASP A CA 1
ATOM 1387 C C . ASP A 1 187 ? -21.508 -5.508 9.040 1.00 96.50 187 ASP A C 1
ATOM 1389 O O . ASP A 1 187 ? -22.067 -4.545 8.503 1.00 96.50 187 ASP A O 1
ATOM 1393 N N . GLY A 1 188 ? -20.232 -5.476 9.417 1.00 96.25 188 GLY A N 1
ATOM 1394 C CA . GLY A 1 188 ? -19.323 -4.376 9.128 1.00 96.25 188 GLY A CA 1
ATOM 1395 C C . GLY A 1 188 ? -18.599 -4.552 7.790 1.00 96.25 188 GLY A C 1
ATOM 1396 O O . GLY A 1 188 ? -19.142 -5.110 6.840 1.00 96.25 188 GLY A O 1
ATOM 1397 N N . VAL A 1 189 ? -17.365 -4.055 7.702 1.00 95.44 189 VAL A N 1
ATOM 1398 C CA . VAL A 1 189 ? -16.515 -4.159 6.504 1.00 95.44 189 VAL A CA 1
ATOM 1399 C C . VAL A 1 189 ? -15.158 -4.719 6.912 1.00 95.44 189 VAL A C 1
ATOM 1401 O O . VAL A 1 189 ? -14.503 -4.165 7.792 1.00 95.44 189 VAL A O 1
ATOM 1404 N N . ALA A 1 190 ? -14.733 -5.798 6.259 1.00 94.25 190 ALA A N 1
ATOM 1405 C CA . ALA A 1 190 ? -13.392 -6.357 6.392 1.00 94.25 190 ALA A CA 1
ATOM 1406 C C . ALA A 1 190 ? -12.644 -6.182 5.061 1.00 94.25 190 ALA A C 1
ATOM 1408 O O . ALA A 1 190 ? -12.832 -7.000 4.160 1.00 94.25 190 ALA A O 1
ATOM 1409 N N . PRO A 1 191 ? -11.846 -5.114 4.885 1.00 91.62 191 PRO A N 1
ATOM 1410 C CA . PRO A 1 191 ? -11.033 -4.946 3.686 1.00 91.62 191 PRO A CA 1
ATOM 1411 C C . PRO A 1 191 ? -9.844 -5.907 3.726 1.00 91.62 191 PRO A C 1
ATOM 1413 O O . PRO A 1 191 ? -8.811 -5.595 4.308 1.00 91.62 191 PRO A O 1
ATOM 1416 N N . CYS A 1 192 ? -9.978 -7.091 3.139 1.00 89.00 192 CYS A N 1
ATOM 1417 C CA . CYS A 1 192 ? -8.836 -7.983 2.974 1.00 89.00 192 CYS A CA 1
ATOM 1418 C C . CYS A 1 192 ? -7.834 -7.398 1.970 1.00 89.00 192 CYS A C 1
ATOM 1420 O O . CYS A 1 192 ? -8.266 -6.813 0.975 1.00 89.00 192 CYS A O 1
ATOM 1422 N N . PRO A 1 193 ? -6.516 -7.570 2.179 1.00 86.69 193 PRO A N 1
ATOM 1423 C CA . PRO A 1 193 ? -5.548 -7.362 1.112 1.00 86.69 193 PRO A CA 1
ATOM 1424 C C . PRO A 1 193 ? -5.882 -8.298 -0.052 1.00 86.69 193 PRO A C 1
ATOM 1426 O O . PRO A 1 193 ? -6.110 -9.493 0.149 1.00 86.69 193 PRO A O 1
ATOM 1429 N N . GLU A 1 194 ? -5.932 -7.759 -1.266 1.00 83.31 194 GLU A N 1
ATOM 1430 C CA . GLU A 1 194 ? -6.298 -8.518 -2.460 1.00 83.31 194 GLU A CA 1
ATOM 1431 C C . GLU A 1 194 ? -5.278 -8.311 -3.575 1.00 83.31 194 GLU A C 1
ATOM 1433 O O . GLU A 1 194 ? -4.884 -7.188 -3.899 1.00 83.31 194 GLU A O 1
ATOM 1438 N N . VAL A 1 195 ? -4.907 -9.423 -4.212 1.00 84.25 195 VAL A N 1
ATOM 1439 C CA . VAL A 1 195 ? -4.206 -9.409 -5.493 1.00 84.25 195 VAL A CA 1
ATOM 1440 C C . VAL A 1 195 ? -5.189 -8.942 -6.553 1.00 84.25 195 VAL A C 1
ATOM 1442 O O . VAL A 1 195 ? -6.160 -9.640 -6.852 1.00 84.25 195 VAL A O 1
ATOM 1445 N N . ARG A 1 196 ? -4.941 -7.774 -7.143 1.00 86.81 196 ARG A N 1
ATOM 1446 C CA . ARG A 1 196 ? -5.828 -7.220 -8.169 1.00 86.81 196 ARG A CA 1
ATOM 1447 C C . ARG A 1 196 ? -5.078 -6.693 -9.374 1.00 86.81 196 ARG A C 1
ATOM 1449 O O . ARG A 1 196 ? -3.859 -6.536 -9.370 1.00 86.81 196 ARG A O 1
ATOM 1456 N N . THR A 1 197 ? -5.848 -6.441 -10.423 1.00 93.69 197 THR A N 1
ATOM 1457 C CA . THR A 1 197 ? -5.372 -5.735 -11.606 1.00 93.69 197 THR A CA 1
ATOM 1458 C C . THR A 1 197 ? -5.773 -4.271 -11.496 1.00 93.69 197 THR A C 1
ATOM 1460 O O . THR A 1 197 ? -6.938 -3.978 -11.236 1.00 93.69 197 THR A O 1
ATOM 1463 N N . PHE A 1 198 ? -4.807 -3.374 -11.654 1.00 93.94 198 PHE A N 1
ATOM 1464 C CA . PHE A 1 198 ? -5.000 -1.933 -11.709 1.00 93.94 198 PHE A CA 1
ATOM 1465 C C . PHE A 1 198 ? -4.908 -1.482 -13.158 1.00 93.94 198 PHE A C 1
ATOM 1467 O O . PHE A 1 198 ? -3.873 -1.695 -13.781 1.00 93.94 198 PHE A O 1
ATOM 1474 N N . THR A 1 199 ? -5.942 -0.831 -13.679 1.00 97.50 199 THR A N 1
ATOM 1475 C CA . THR A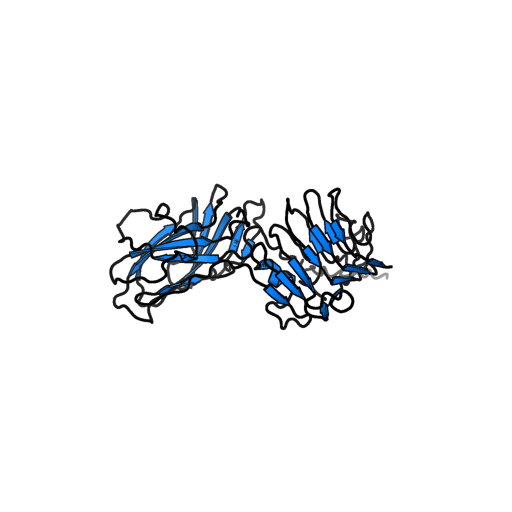 1 199 ? -5.902 -0.220 -15.012 1.00 97.50 199 THR A CA 1
ATOM 1476 C C . THR A 1 199 ? -5.463 1.231 -14.889 1.00 97.50 199 THR A C 1
ATOM 1478 O O . THR A 1 199 ? -6.153 2.040 -14.270 1.00 97.50 199 THR A O 1
ATOM 1481 N N . ILE A 1 200 ? -4.327 1.585 -15.483 1.00 98.12 200 ILE A N 1
ATOM 1482 C CA . ILE A 1 200 ? -3.773 2.940 -15.456 1.00 98.12 200 ILE A CA 1
ATOM 1483 C C . ILE A 1 200 ? -3.880 3.536 -16.849 1.00 98.12 200 ILE A C 1
ATOM 1485 O O . ILE A 1 200 ? -3.403 2.956 -17.821 1.00 98.12 200 ILE A O 1
ATOM 1489 N N . HIS A 1 201 ? -4.479 4.718 -16.951 1.00 98.38 201 HIS A N 1
ATOM 1490 C CA . HIS A 1 201 ? -4.552 5.479 -18.195 1.00 98.38 201 HIS A CA 1
ATOM 1491 C C . HIS A 1 201 ? -3.523 6.607 -18.170 1.00 98.38 201 HIS A C 1
ATOM 1493 O O . HIS A 1 201 ? -3.338 7.250 -17.138 1.00 98.38 201 HIS A O 1
ATOM 1499 N N . ALA A 1 202 ? -2.878 6.879 -19.306 1.00 97.31 202 ALA A N 1
ATOM 1500 C CA . ALA A 1 202 ? -1.863 7.930 -19.410 1.00 97.31 202 ALA A CA 1
ATOM 1501 C C . ALA A 1 202 ? -2.401 9.346 -19.102 1.00 97.31 202 ALA A C 1
ATOM 1503 O O . ALA A 1 202 ? -1.630 10.232 -18.744 1.00 97.31 202 ALA A O 1
ATOM 1504 N N . ASP A 1 203 ? -3.716 9.559 -19.213 1.00 96.56 203 ASP A N 1
ATOM 1505 C CA . ASP A 1 203 ? -4.395 10.813 -18.862 1.00 96.56 203 ASP A CA 1
ATOM 1506 C C . ASP A 1 203 ? -4.788 10.917 -17.372 1.00 96.56 203 ASP A C 1
ATOM 1508 O O . ASP A 1 203 ? -5.373 11.918 -16.957 1.00 96.56 203 ASP A O 1
ATOM 1512 N N . GLY A 1 204 ? -4.476 9.893 -16.570 1.00 95.19 204 GLY A N 1
ATOM 1513 C CA . GLY A 1 204 ? -4.780 9.823 -15.142 1.00 95.19 204 GLY A CA 1
ATOM 1514 C C . GLY A 1 204 ? -6.218 9.421 -14.802 1.00 95.19 204 GLY A C 1
ATOM 1515 O O . GLY A 1 204 ? -6.592 9.479 -13.632 1.00 95.19 204 GLY A O 1
ATOM 1516 N N . SER A 1 205 ? -7.029 9.005 -15.783 1.00 96.88 205 SER A N 1
ATOM 1517 C CA . SER A 1 205 ? -8.431 8.594 -15.573 1.00 96.88 205 SER A CA 1
ATOM 1518 C C . SER A 1 205 ? -8.625 7.132 -15.140 1.00 96.88 205 SER A C 1
ATOM 1520 O O . SER A 1 205 ? -9.765 6.689 -14.992 1.00 96.88 205 SER A O 1
ATOM 1522 N N . GLY A 1 206 ? -7.535 6.379 -14.963 1.00 95.06 206 GLY A N 1
ATOM 1523 C CA . GLY A 1 206 ? -7.566 4.982 -14.520 1.00 95.06 206 GLY A CA 1
ATOM 1524 C C . GLY A 1 206 ? -7.874 4.812 -13.026 1.00 95.06 206 GLY A C 1
ATOM 1525 O O . GLY A 1 206 ? -8.215 5.763 -12.324 1.00 95.06 206 GLY A O 1
ATOM 1526 N N . ASP A 1 207 ? -7.689 3.592 -12.514 1.00 94.06 207 ASP A N 1
ATOM 1527 C CA . ASP A 1 207 ? -7.880 3.246 -11.094 1.00 94.06 207 ASP A CA 1
ATOM 1528 C C . ASP A 1 207 ? -7.016 4.099 -10.158 1.00 94.06 207 ASP A C 1
ATOM 1530 O O . ASP A 1 207 ? -7.379 4.355 -9.004 1.00 94.06 207 ASP A O 1
ATOM 1534 N N . ARG A 1 208 ? -5.846 4.514 -10.653 1.00 92.75 208 ARG A N 1
ATOM 1535 C CA . ARG A 1 208 ? -4.958 5.480 -10.014 1.00 92.75 208 ARG A CA 1
ATOM 1536 C C . ARG A 1 208 ? -4.407 6.468 -11.049 1.00 92.75 208 ARG A C 1
ATOM 1538 O O . ARG A 1 208 ? -4.251 6.086 -12.211 1.00 92.75 208 ARG A O 1
ATOM 1545 N N . PRO A 1 209 ? -4.087 7.714 -10.641 1.00 94.19 209 PRO A N 1
ATOM 1546 C CA . PRO A 1 209 ? -3.622 8.744 -11.572 1.00 94.19 209 PRO A CA 1
ATOM 1547 C C . PRO A 1 209 ? -2.270 8.435 -12.221 1.00 94.19 209 PRO A C 1
ATOM 1549 O O . PRO A 1 209 ? -2.006 8.893 -13.329 1.00 94.19 209 PRO A O 1
ATOM 1552 N N . THR A 1 210 ? -1.402 7.690 -11.530 1.00 96.31 210 THR A N 1
ATOM 1553 C CA . THR A 1 210 ? -0.048 7.369 -11.998 1.00 96.31 210 THR A CA 1
ATOM 1554 C C . THR A 1 210 ? 0.323 5.913 -11.731 1.00 96.31 210 THR A C 1
ATOM 1556 O O . THR A 1 210 ? -0.295 5.232 -10.907 1.00 96.31 210 THR A O 1
ATOM 1559 N N . ILE A 1 211 ? 1.373 5.442 -12.409 1.00 95.44 211 ILE A N 1
ATOM 1560 C CA . ILE A 1 211 ? 1.926 4.094 -12.219 1.00 95.44 211 ILE A CA 1
ATOM 1561 C C . ILE A 1 211 ? 2.417 3.914 -10.773 1.00 95.44 211 ILE A C 1
ATOM 1563 O O . ILE A 1 211 ? 2.106 2.911 -10.129 1.00 95.44 211 ILE A O 1
ATOM 1567 N N . ALA A 1 212 ? 3.131 4.905 -10.233 1.00 90.94 212 ALA A N 1
ATOM 1568 C CA . ALA A 1 212 ? 3.630 4.884 -8.860 1.00 90.94 212 ALA A CA 1
ATOM 1569 C C . ALA A 1 212 ? 2.495 4.838 -7.823 1.00 90.94 212 ALA A C 1
ATOM 1571 O O . ALA A 1 212 ? 2.590 4.086 -6.854 1.00 90.94 212 ALA A O 1
ATOM 1572 N N . ASP A 1 213 ? 1.397 5.574 -8.040 1.00 87.25 213 ASP A N 1
ATOM 1573 C CA . ASP A 1 213 ? 0.230 5.542 -7.143 1.00 87.25 213 ASP A CA 1
ATOM 1574 C C . ASP A 1 213 ? -0.433 4.165 -7.081 1.00 87.25 213 ASP A C 1
ATOM 1576 O O . ASP A 1 213 ? -0.984 3.794 -6.044 1.00 87.25 213 ASP A O 1
ATOM 1580 N N . ALA A 1 214 ? -0.397 3.422 -8.187 1.00 89.88 214 ALA A N 1
ATOM 1581 C CA . ALA A 1 214 ? -0.904 2.060 -8.247 1.00 89.88 214 ALA A CA 1
ATOM 1582 C C . ALA A 1 214 ? 0.017 1.092 -7.500 1.00 89.88 214 ALA A C 1
ATOM 1584 O O . ALA A 1 214 ? -0.448 0.356 -6.635 1.00 89.88 214 ALA A O 1
ATOM 1585 N N . ILE A 1 215 ? 1.324 1.155 -7.773 1.00 86.75 215 ILE A N 1
ATOM 1586 C CA . ILE A 1 215 ? 2.346 0.325 -7.116 1.00 86.75 215 ILE A CA 1
ATOM 1587 C C . ILE A 1 215 ? 2.299 0.494 -5.596 1.00 86.75 215 ILE A C 1
ATOM 1589 O O . ILE A 1 215 ? 2.344 -0.491 -4.868 1.00 86.75 215 ILE A O 1
ATOM 1593 N N . ARG A 1 216 ? 2.133 1.729 -5.113 1.00 81.50 216 ARG A N 1
ATOM 1594 C CA . ARG A 1 216 ? 2.115 2.071 -3.684 1.00 81.50 216 ARG A CA 1
ATOM 1595 C C . ARG A 1 216 ? 1.053 1.330 -2.866 1.00 81.50 216 ARG A C 1
ATOM 1597 O O . ARG A 1 216 ? 1.208 1.188 -1.660 1.00 81.50 216 ARG A O 1
ATOM 1604 N N . ILE A 1 217 ? -0.036 0.900 -3.498 1.00 80.31 217 ILE A N 1
ATOM 1605 C CA . ILE A 1 217 ? -1.131 0.188 -2.827 1.00 80.31 217 ILE A CA 1
ATOM 1606 C C . ILE A 1 217 ? -1.357 -1.218 -3.384 1.00 80.31 217 ILE A C 1
ATOM 1608 O O . ILE A 1 217 ? -2.348 -1.867 -3.047 1.00 80.31 217 ILE A O 1
ATOM 1612 N N . ALA A 1 218 ? -0.499 -1.658 -4.298 1.00 84.50 218 ALA A N 1
ATOM 1613 C CA . ALA A 1 218 ? -0.593 -2.969 -4.897 1.00 84.50 218 ALA A CA 1
ATOM 1614 C C . ALA A 1 218 ? -0.049 -4.000 -3.912 1.00 84.50 218 ALA A C 1
ATOM 1616 O O . ALA A 1 218 ? 1.084 -3.882 -3.465 1.00 84.50 218 ALA A O 1
ATOM 1617 N N . ALA A 1 219 ? -0.856 -5.012 -3.611 1.00 83.25 219 ALA A N 1
ATOM 1618 C CA . ALA A 1 219 ? -0.408 -6.163 -2.844 1.00 83.25 219 ALA A CA 1
ATOM 1619 C C . ALA A 1 219 ? 0.508 -7.055 -3.704 1.00 83.25 219 ALA A C 1
ATOM 1621 O O . ALA A 1 219 ? 0.407 -7.049 -4.942 1.00 83.25 219 ALA A O 1
ATOM 1622 N N . ALA A 1 220 ? 1.364 -7.860 -3.079 1.00 79.94 220 ALA A N 1
ATOM 1623 C CA . ALA A 1 220 ? 2.260 -8.775 -3.785 1.00 79.94 220 ALA A CA 1
ATOM 1624 C C . ALA A 1 220 ? 1.493 -9.718 -4.731 1.00 79.94 220 ALA A C 1
ATOM 1626 O O . ALA A 1 220 ? 0.517 -10.362 -4.358 1.00 79.94 220 ALA A O 1
ATOM 1627 N N . GLY A 1 221 ? 1.956 -9.820 -5.975 1.00 83.50 221 GLY A N 1
ATOM 1628 C CA . GLY A 1 221 ? 1.338 -10.580 -7.061 1.00 83.50 221 GLY A CA 1
ATOM 1629 C C . GLY A 1 221 ? 0.360 -9.776 -7.920 1.00 83.50 221 GLY A C 1
ATOM 1630 O O . GLY A 1 221 ? -0.120 -10.303 -8.924 1.00 83.50 221 GLY A O 1
ATOM 1631 N N . SER A 1 222 ? 0.067 -8.522 -7.562 1.00 90.56 222 SER A N 1
ATOM 1632 C CA . SER A 1 222 ? -0.835 -7.661 -8.337 1.00 90.56 222 SER A CA 1
ATOM 1633 C C . SER A 1 222 ? -0.298 -7.360 -9.738 1.00 90.56 222 SER A C 1
ATOM 1635 O O . SER A 1 222 ? 0.901 -7.466 -10.023 1.00 90.56 222 SER A O 1
ATOM 1637 N N . VAL A 1 223 ? -1.208 -6.956 -10.621 1.00 93.88 223 VAL A N 1
ATOM 1638 C CA . VAL A 1 223 ? -0.892 -6.545 -11.991 1.00 93.88 223 VAL A CA 1
ATOM 1639 C C . VAL A 1 223 ? -1.207 -5.063 -12.146 1.00 93.88 223 VAL A C 1
ATOM 1641 O O . VAL A 1 223 ? -2.317 -4.628 -11.862 1.00 93.88 223 VAL A O 1
ATOM 1644 N N . ILE A 1 224 ? -0.242 -4.283 -12.612 1.00 95.81 224 ILE A N 1
ATOM 1645 C CA . ILE A 1 224 ? -0.427 -2.912 -13.070 1.00 95.81 224 ILE A CA 1
ATOM 1646 C C . ILE A 1 224 ? -0.497 -2.957 -14.596 1.00 95.81 224 ILE A C 1
ATOM 1648 O O . ILE A 1 224 ? 0.494 -3.250 -15.268 1.00 95.81 224 ILE A O 1
ATOM 1652 N N . GLU A 1 225 ? -1.685 -2.721 -15.135 1.00 97.81 225 GLU A N 1
ATOM 1653 C CA . GLU A 1 225 ? -1.982 -2.709 -16.560 1.00 97.81 225 GLU A CA 1
ATOM 1654 C C . GLU A 1 225 ? -2.011 -1.285 -17.100 1.00 97.81 225 GLU A C 1
ATOM 1656 O O . GLU A 1 225 ? -2.771 -0.436 -16.639 1.00 97.81 225 GLU A O 1
ATOM 1661 N N . LEU A 1 226 ? -1.181 -1.032 -18.103 1.00 98.62 226 LEU A N 1
ATOM 1662 C CA . LEU A 1 226 ? -1.084 0.245 -18.785 1.00 98.62 226 LEU A CA 1
ATOM 1663 C C . LEU A 1 226 ? -1.912 0.188 -20.069 1.00 98.62 226 LEU A C 1
ATOM 1665 O O . LEU A 1 226 ? -1.645 -0.635 -20.948 1.00 98.62 226 LEU A O 1
ATOM 1669 N N . ALA A 1 227 ? -2.934 1.036 -20.168 1.00 98.50 227 ALA A N 1
ATOM 1670 C CA . ALA A 1 227 ? -3.620 1.269 -21.432 1.00 98.50 227 ALA A CA 1
ATOM 1671 C C . ALA A 1 227 ? -2.680 1.933 -22.455 1.00 98.50 227 ALA A C 1
ATOM 1673 O O . ALA A 1 227 ? -1.662 2.527 -22.103 1.00 98.50 227 ALA A O 1
ATOM 1674 N N . ASP A 1 228 ? -3.040 1.863 -23.735 1.00 98.50 228 ASP A N 1
ATOM 1675 C CA . ASP A 1 228 ? -2.255 2.516 -24.782 1.00 98.50 228 ASP A CA 1
ATOM 1676 C C . ASP A 1 228 ? -2.176 4.032 -24.540 1.00 98.50 228 ASP A C 1
ATOM 1678 O O . ASP A 1 228 ? -3.173 4.699 -24.241 1.00 98.50 228 ASP A O 1
ATOM 1682 N N . GLY A 1 229 ? -0.973 4.586 -24.665 1.00 98.44 229 GLY A N 1
ATOM 1683 C CA . GLY A 1 229 ? -0.698 5.977 -24.342 1.00 98.44 229 GLY A CA 1
ATOM 1684 C C . GLY A 1 229 ? 0.770 6.259 -24.042 1.00 98.44 229 GLY A C 1
ATOM 1685 O O . GLY A 1 229 ? 1.626 5.374 -24.070 1.00 98.44 229 GLY A O 1
ATOM 1686 N N . VAL A 1 230 ? 1.051 7.534 -23.757 1.00 98.62 230 VAL A N 1
ATOM 1687 C CA . VAL A 1 230 ? 2.388 8.020 -23.397 1.00 98.62 230 VAL A CA 1
ATOM 1688 C C . VAL A 1 230 ? 2.366 8.544 -21.966 1.00 98.62 230 VAL A C 1
ATOM 1690 O O . VAL A 1 230 ? 1.817 9.610 -21.690 1.00 98.62 230 VAL A O 1
ATOM 1693 N N . TYR A 1 231 ? 2.979 7.791 -21.066 1.00 98.44 231 TYR A N 1
ATOM 1694 C CA . TYR A 1 231 ? 3.101 8.085 -19.647 1.00 98.44 231 TYR A CA 1
ATOM 1695 C C . TYR A 1 231 ? 4.291 9.023 -19.426 1.00 98.44 231 TYR A C 1
ATOM 1697 O O . TYR A 1 231 ? 5.426 8.685 -19.757 1.00 98.44 231 TYR A O 1
ATOM 1705 N N . ARG A 1 232 ? 4.011 10.219 -18.894 1.00 97.12 232 ARG A N 1
ATOM 1706 C CA . ARG A 1 232 ? 4.968 11.315 -18.653 1.00 97.12 232 ARG A CA 1
ATOM 1707 C C . ARG A 1 232 ? 4.799 11.880 -17.253 1.00 97.12 232 ARG A C 1
ATOM 1709 O O . ARG A 1 232 ? 3.766 11.672 -16.612 1.00 97.12 232 ARG A O 1
ATOM 1716 N N . GLY A 1 233 ? 5.764 12.685 -16.824 1.00 94.75 233 GLY A N 1
ATOM 1717 C CA . GLY A 1 233 ? 5.660 13.413 -15.566 1.00 94.75 233 GLY A CA 1
ATOM 1718 C C . GLY A 1 233 ? 5.941 12.568 -14.314 1.00 94.75 233 GLY A C 1
ATOM 1719 O O . GLY A 1 233 ? 6.169 11.356 -14.388 1.00 94.75 233 GLY A O 1
ATOM 1720 N N . PRO A 1 234 ? 5.933 13.217 -13.136 1.00 92.06 234 PRO A N 1
ATOM 1721 C CA . PRO A 1 234 ? 6.103 12.551 -11.848 1.00 92.06 234 PRO A CA 1
ATOM 1722 C C . PRO A 1 234 ? 5.117 11.391 -11.650 1.00 92.06 234 PRO A C 1
ATOM 1724 O O . PRO A 1 234 ? 3.948 11.497 -12.008 1.00 92.06 234 PRO A O 1
ATOM 1727 N N . GLY A 1 235 ? 5.592 10.286 -11.070 1.00 90.81 235 GLY A N 1
ATOM 1728 C CA . GLY A 1 235 ? 4.793 9.076 -10.825 1.00 90.81 235 GLY A CA 1
ATOM 1729 C C . GLY A 1 235 ? 4.681 8.124 -12.023 1.00 90.81 235 GLY A C 1
ATOM 1730 O O . GLY A 1 235 ? 4.267 6.980 -11.854 1.00 90.81 235 GLY A O 1
ATOM 1731 N N . ASN A 1 236 ? 5.099 8.561 -13.211 1.00 96.62 236 ASN A N 1
ATOM 1732 C CA . ASN A 1 236 ? 5.136 7.753 -14.434 1.00 96.62 236 ASN A CA 1
ATOM 1733 C C . ASN A 1 236 ? 6.566 7.470 -14.933 1.00 96.62 236 ASN A C 1
ATOM 1735 O O . ASN A 1 236 ? 6.744 6.717 -15.883 1.00 96.62 236 ASN A O 1
ATOM 1739 N N . ARG A 1 237 ? 7.572 8.055 -14.276 1.00 93.75 237 ARG A N 1
ATOM 1740 C CA . ARG A 1 237 ? 9.012 7.825 -14.462 1.00 93.75 237 ARG A CA 1
ATOM 1741 C C . ARG A 1 237 ? 9.689 7.637 -13.108 1.00 93.75 237 ARG A C 1
ATOM 1743 O O . ARG A 1 237 ? 9.065 7.891 -12.076 1.00 93.75 237 ARG A O 1
ATOM 1750 N N . ASP A 1 238 ? 10.949 7.214 -13.119 1.00 91.56 238 ASP A N 1
ATOM 1751 C CA . ASP A 1 238 ? 11.724 6.865 -11.923 1.00 91.56 238 ASP A CA 1
ATOM 1752 C C . ASP A 1 238 ? 10.965 5.885 -11.012 1.00 91.56 238 ASP A C 1
ATOM 1754 O O . ASP A 1 238 ? 10.990 5.977 -9.781 1.00 91.56 238 ASP A O 1
ATOM 1758 N N . ILE A 1 239 ? 10.245 4.956 -11.645 1.00 91.12 239 ILE A N 1
ATOM 1759 C CA . ILE A 1 239 ? 9.360 4.005 -10.984 1.00 91.12 239 ILE A CA 1
ATOM 1760 C C . ILE A 1 239 ? 10.219 3.023 -10.201 1.00 91.12 239 ILE A C 1
ATOM 1762 O O . ILE A 1 239 ? 11.085 2.359 -10.773 1.00 91.12 239 ILE A O 1
ATOM 1766 N N . LYS A 1 240 ? 9.960 2.893 -8.900 1.00 86.25 240 LYS A N 1
ATOM 1767 C CA . LYS A 1 240 ? 10.664 1.922 -8.063 1.00 86.25 240 LYS A CA 1
ATOM 1768 C C . LYS A 1 240 ? 9.816 0.678 -7.874 1.00 86.25 240 LYS A C 1
ATOM 1770 O O . LYS A 1 240 ? 8.738 0.744 -7.288 1.00 86.25 240 LYS A O 1
ATOM 1775 N N . LEU A 1 241 ? 10.325 -0.446 -8.360 1.00 82.31 241 LEU A N 1
ATOM 1776 C CA . LEU A 1 241 ? 9.773 -1.768 -8.092 1.00 82.31 241 LEU A CA 1
ATOM 1777 C C . LEU A 1 241 ? 10.634 -2.390 -6.995 1.00 82.31 241 LEU A C 1
ATOM 1779 O O . LEU A 1 241 ? 11.535 -3.167 -7.285 1.00 82.31 241 LEU A O 1
ATOM 1783 N N . ASN A 1 242 ? 10.394 -1.994 -5.744 1.00 73.81 242 ASN A N 1
ATOM 1784 C CA . ASN A 1 242 ? 11.103 -2.507 -4.570 1.00 73.81 242 ASN A CA 1
ATOM 1785 C C . ASN A 1 242 ? 10.116 -3.287 -3.686 1.00 73.81 242 ASN A C 1
ATOM 1787 O O . ASN A 1 242 ? 8.935 -2.951 -3.649 1.00 73.81 242 ASN A O 1
ATOM 1791 N N . HIS A 1 243 ? 10.608 -4.305 -2.971 1.00 69.00 243 HIS A N 1
ATOM 1792 C CA . HIS A 1 243 ? 9.918 -5.064 -1.905 1.00 69.00 243 HIS A CA 1
ATOM 1793 C C . HIS A 1 243 ? 8.666 -5.884 -2.275 1.00 69.00 243 HIS A C 1
ATOM 1795 O O . HIS A 1 243 ? 8.498 -6.972 -1.733 1.00 69.00 243 HIS A O 1
ATOM 1801 N N . THR A 1 244 ? 7.826 -5.423 -3.203 1.00 74.31 244 THR A N 1
ATOM 1802 C CA . THR A 1 244 ? 6.547 -6.056 -3.552 1.00 74.31 244 THR A CA 1
ATOM 1803 C C . THR A 1 244 ? 6.616 -6.677 -4.951 1.00 74.31 244 THR A C 1
ATOM 1805 O O . THR A 1 244 ? 6.666 -5.942 -5.942 1.00 74.31 244 THR A O 1
ATOM 1808 N N . PRO A 1 245 ? 6.629 -8.021 -5.079 1.00 81.44 245 PRO A N 1
ATOM 1809 C CA . PRO A 1 245 ? 6.591 -8.689 -6.377 1.00 81.44 245 PRO A CA 1
ATOM 1810 C C . PRO A 1 245 ? 5.331 -8.301 -7.153 1.00 81.44 245 PRO A C 1
ATOM 1812 O O . PRO A 1 245 ? 4.236 -8.479 -6.632 1.00 81.44 245 PRO A O 1
ATOM 1815 N N . LEU A 1 246 ? 5.441 -7.820 -8.392 1.00 88.00 246 LEU A N 1
ATOM 1816 C CA . LEU A 1 246 ? 4.267 -7.464 -9.203 1.00 88.00 246 LEU A CA 1
ATOM 1817 C C . LEU A 1 246 ? 4.536 -7.557 -10.709 1.00 88.00 246 LEU A C 1
ATOM 1819 O O . LEU A 1 246 ? 5.680 -7.644 -11.155 1.00 88.00 246 LEU A O 1
ATOM 1823 N N . THR A 1 247 ? 3.470 -7.537 -11.508 1.00 93.19 247 THR A N 1
ATOM 1824 C CA . THR A 1 247 ? 3.569 -7.441 -12.972 1.00 93.19 247 THR A CA 1
ATOM 1825 C C . THR A 1 247 ? 3.207 -6.036 -13.432 1.00 93.19 247 THR A C 1
ATOM 1827 O O . THR A 1 247 ? 2.101 -5.589 -13.169 1.00 93.19 247 THR A O 1
ATOM 1830 N N . LEU A 1 248 ? 4.090 -5.367 -14.166 1.00 95.88 248 LEU A N 1
ATOM 1831 C CA . LEU A 1 248 ? 3.807 -4.134 -14.898 1.00 95.88 248 LEU A CA 1
ATOM 1832 C C . LEU A 1 248 ? 3.722 -4.470 -16.390 1.00 95.88 248 LEU A C 1
ATOM 1834 O O . LEU A 1 248 ? 4.713 -4.899 -16.984 1.00 95.88 248 LEU A O 1
ATOM 1838 N N . ARG A 1 249 ? 2.551 -4.316 -17.011 1.00 97.88 249 ARG A N 1
ATOM 1839 C CA . ARG A 1 249 ? 2.366 -4.698 -18.418 1.00 97.88 249 ARG A CA 1
ATOM 1840 C C . ARG A 1 249 ? 1.509 -3.730 -19.213 1.00 97.88 249 ARG A C 1
ATOM 1842 O O . ARG A 1 249 ? 0.612 -3.110 -18.657 1.00 97.88 249 ARG A O 1
ATOM 1849 N N . SER A 1 250 ? 1.730 -3.681 -20.521 1.00 97.94 250 SER A N 1
ATOM 1850 C CA . SER A 1 250 ? 0.750 -3.118 -21.455 1.00 97.94 250 SER A CA 1
ATOM 1851 C C . SER A 1 250 ? -0.489 -4.012 -21.557 1.00 97.94 250 SER A C 1
ATOM 1853 O O . SER A 1 250 ? -0.371 -5.241 -21.588 1.00 97.94 250 SER A O 1
ATOM 1855 N N . VAL A 1 251 ? -1.668 -3.394 -21.649 1.00 97.19 251 VAL A N 1
ATOM 1856 C CA . VAL A 1 251 ? -2.942 -4.070 -21.945 1.00 97.19 251 VAL A CA 1
ATOM 1857 C C . VAL A 1 251 ? -2.938 -4.663 -23.356 1.00 97.19 251 VAL A C 1
ATOM 1859 O O . VAL A 1 251 ? -3.433 -5.773 -23.554 1.00 97.19 251 VAL A O 1
ATOM 1862 N N . SER A 1 252 ? -2.385 -3.946 -24.338 1.00 97.31 252 SER A N 1
ATOM 1863 C CA . SER A 1 252 ? -2.346 -4.376 -25.744 1.00 97.31 252 SER A CA 1
ATOM 1864 C C . SER A 1 252 ? -1.241 -5.395 -26.031 1.00 97.31 252 SER A C 1
ATOM 1866 O O . SER A 1 252 ? -1.266 -6.038 -27.080 1.00 97.31 252 SER A O 1
ATOM 1868 N N . ASP A 1 253 ? -0.280 -5.545 -25.109 1.00 97.19 253 ASP A N 1
ATOM 1869 C CA . ASP A 1 253 ? 0.986 -6.260 -25.326 1.00 97.19 253 ASP A CA 1
ATOM 1870 C C . ASP A 1 253 ? 1.761 -5.722 -26.551 1.00 97.19 253 ASP A C 1
ATOM 1872 O O . ASP A 1 253 ? 2.602 -6.417 -27.119 1.00 97.19 253 ASP A O 1
ATOM 1876 N N . ASP A 1 254 ? 1.489 -4.478 -26.960 1.00 97.56 254 ASP A N 1
ATOM 1877 C CA . ASP A 1 254 ? 2.208 -3.771 -28.017 1.00 97.56 254 ASP A CA 1
ATOM 1878 C C . ASP A 1 254 ? 3.078 -2.654 -27.410 1.00 97.56 254 ASP A C 1
ATOM 1880 O O . ASP A 1 254 ? 2.550 -1.611 -27.003 1.00 97.56 254 ASP A O 1
ATOM 1884 N N . PRO A 1 255 ? 4.414 -2.826 -27.358 1.00 96.94 255 PRO A N 1
ATOM 1885 C CA . PRO A 1 255 ? 5.300 -1.800 -26.821 1.00 96.94 255 PRO A CA 1
ATOM 1886 C C . PRO A 1 255 ? 5.267 -0.501 -27.631 1.00 96.94 255 PRO A C 1
ATOM 1888 O O . PRO A 1 255 ? 5.555 0.555 -27.082 1.00 96.94 255 PRO A O 1
ATOM 1891 N N . GLU A 1 256 ? 4.899 -0.520 -28.914 1.00 97.31 256 GLU A N 1
ATOM 1892 C CA . GLU A 1 256 ? 4.806 0.712 -29.707 1.00 97.31 256 GLU A CA 1
ATOM 1893 C C . GLU A 1 256 ? 3.610 1.589 -29.289 1.00 97.31 256 GLU A C 1
ATOM 1895 O O . GLU A 1 256 ? 3.664 2.810 -29.456 1.00 97.31 256 GLU A O 1
ATOM 1900 N N . SER A 1 257 ? 2.571 0.987 -28.702 1.00 97.94 257 SER A N 1
ATOM 1901 C CA . SER A 1 257 ? 1.341 1.666 -28.273 1.00 97.94 257 SER A CA 1
ATOM 1902 C C . SER A 1 257 ? 1.335 2.055 -26.787 1.00 97.94 257 SER A C 1
ATOM 1904 O O . SER A 1 257 ? 0.585 2.946 -26.392 1.00 97.94 257 SER A O 1
ATOM 1906 N N . CYS A 1 258 ? 2.205 1.455 -25.966 1.00 98.44 258 CYS A N 1
ATOM 1907 C CA . CYS A 1 258 ? 2.339 1.743 -24.535 1.00 98.44 258 CYS A CA 1
ATOM 1908 C C . CYS A 1 258 ? 3.748 2.252 -24.193 1.00 98.44 258 CYS A C 1
ATOM 1910 O O . CYS A 1 258 ? 4.699 1.471 -24.075 1.00 98.44 258 CYS A O 1
ATOM 1912 N N . VAL A 1 259 ? 3.877 3.566 -23.989 1.00 98.69 259 VAL A N 1
ATOM 1913 C CA . VAL A 1 259 ? 5.170 4.255 -23.883 1.00 98.69 259 VAL A CA 1
ATOM 1914 C C . VAL A 1 259 ? 5.348 4.919 -22.521 1.00 98.69 259 VAL 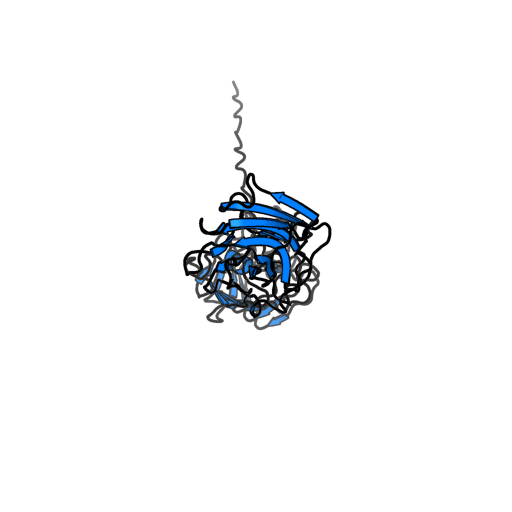A C 1
ATOM 1916 O O . VAL A 1 259 ? 4.560 5.779 -22.144 1.00 98.69 259 VAL A O 1
ATOM 1919 N N . ILE A 1 260 ? 6.431 4.597 -21.821 1.00 98.56 260 ILE A N 1
ATOM 1920 C CA . ILE A 1 260 ? 6.956 5.393 -20.707 1.00 98.56 260 ILE A CA 1
ATOM 1921 C C . ILE A 1 260 ? 8.014 6.345 -21.272 1.00 98.56 260 ILE A C 1
ATOM 1923 O O . ILE A 1 260 ? 9.070 5.901 -21.726 1.00 98.56 260 ILE A O 1
ATOM 1927 N N . ASP A 1 261 ? 7.734 7.648 -21.259 1.00 98.44 261 ASP A N 1
ATOM 1928 C CA . ASP A 1 261 ? 8.705 8.684 -21.621 1.00 98.44 261 ASP A CA 1
ATOM 1929 C C . ASP A 1 261 ? 9.351 9.228 -20.346 1.00 98.44 261 ASP A C 1
ATOM 1931 O O . ASP A 1 261 ? 8.703 9.884 -19.526 1.00 98.44 261 ASP A O 1
ATOM 1935 N N . CYS A 1 262 ? 10.637 8.921 -20.172 1.00 97.31 262 CYS A N 1
ATOM 1936 C CA . CYS A 1 262 ? 11.374 9.289 -18.970 1.00 97.31 262 CYS A CA 1
ATOM 1937 C C . CYS A 1 262 ? 11.661 10.790 -18.922 1.00 97.31 262 CYS A C 1
ATOM 1939 O O . CYS A 1 262 ? 11.939 11.308 -17.846 1.00 97.31 262 CYS A O 1
ATOM 1941 N N . GLU A 1 263 ? 11.599 11.487 -20.063 1.00 97.00 263 GLU A N 1
ATOM 1942 C CA . GLU A 1 263 ? 11.906 12.917 -20.170 1.00 97.00 263 GLU A CA 1
ATOM 1943 C C . GLU A 1 263 ? 13.301 13.265 -19.602 1.00 97.00 263 GLU A C 1
ATOM 1945 O O . GLU A 1 263 ? 13.532 14.371 -19.116 1.00 97.00 263 GLU A O 1
ATOM 1950 N N . GLY A 1 264 ? 14.235 12.308 -19.650 1.00 94.62 264 GLY A N 1
ATOM 1951 C CA . GLY A 1 264 ? 15.594 12.454 -19.149 1.00 94.62 264 GLY A CA 1
ATOM 1952 C C . GLY A 1 264 ? 16.454 13.307 -20.075 1.00 94.62 264 GLY A C 1
ATOM 1953 O O . GLY A 1 264 ? 16.375 13.224 -21.302 1.00 94.62 264 GLY A O 1
ATOM 1954 N N . SER A 1 265 ? 17.321 14.124 -19.481 1.00 93.88 265 SER A N 1
ATOM 1955 C CA . SER A 1 265 ? 18.245 14.997 -20.203 1.00 93.88 265 SER A CA 1
ATOM 1956 C C . SER A 1 265 ? 19.561 15.200 -19.441 1.00 93.88 265 SER A C 1
ATOM 1958 O O . SER A 1 265 ? 19.636 14.920 -18.243 1.00 93.88 265 SER A O 1
ATOM 1960 N N . PRO A 1 266 ? 20.604 15.769 -20.078 1.00 91.00 266 PRO A N 1
ATOM 1961 C CA . PRO A 1 266 ? 21.820 16.182 -19.377 1.00 91.00 266 PRO A CA 1
ATOM 1962 C C . PRO A 1 266 ? 21.578 17.120 -18.190 1.00 91.00 266 PRO A C 1
ATOM 1964 O O . PRO A 1 266 ? 22.375 17.134 -17.256 1.00 91.00 266 PRO A O 1
ATOM 1967 N N . GLN A 1 267 ? 20.501 17.906 -18.219 1.00 90.25 267 GLN A N 1
ATOM 1968 C CA . GLN A 1 267 ? 20.148 18.851 -17.160 1.00 90.25 267 GLN A CA 1
ATOM 1969 C C . GLN A 1 267 ? 19.326 18.210 -16.040 1.00 90.25 267 GLN A C 1
ATOM 1971 O O . GLN A 1 267 ? 19.414 18.680 -14.910 1.00 90.25 267 GLN A O 1
ATOM 1976 N N . GLU A 1 268 ? 18.559 17.164 -16.348 1.00 90.19 268 GLU A N 1
ATOM 1977 C CA . GLU A 1 268 ? 17.691 16.463 -15.401 1.00 90.19 268 GLU A CA 1
ATOM 1978 C C . GLU A 1 268 ? 17.713 14.961 -15.695 1.00 90.19 268 GLU A C 1
ATOM 1980 O O . GLU A 1 268 ? 17.101 14.480 -16.650 1.00 90.19 268 GLU A O 1
ATOM 1985 N N . SER A 1 269 ? 18.464 14.223 -14.877 1.00 93.00 269 SER A N 1
ATOM 1986 C CA . SER A 1 269 ? 18.591 12.774 -15.016 1.00 93.00 269 SER A CA 1
ATOM 1987 C C . SER A 1 269 ? 17.307 12.063 -14.593 1.00 93.00 269 SER A C 1
ATOM 1989 O O . SER A 1 269 ? 16.889 12.175 -13.441 1.00 93.00 269 SER A O 1
ATOM 1991 N N . HIS A 1 270 ? 16.742 11.275 -15.502 1.00 93.81 270 HIS A N 1
ATOM 1992 C CA . HIS A 1 270 ? 15.555 10.457 -15.274 1.00 93.81 270 HIS A CA 1
ATOM 1993 C C . HIS A 1 270 ? 15.691 9.114 -15.988 1.00 93.81 270 HIS A C 1
ATOM 1995 O O . HIS A 1 270 ? 16.237 9.036 -17.091 1.00 93.81 270 HIS A O 1
ATOM 2001 N N . ARG A 1 271 ? 15.156 8.062 -15.369 1.00 93.88 271 ARG A N 1
ATOM 2002 C CA . ARG A 1 271 ? 15.050 6.717 -15.953 1.00 93.88 271 ARG A CA 1
ATOM 2003 C C . ARG A 1 271 ? 13.613 6.215 -15.881 1.00 93.88 271 ARG A C 1
ATOM 2005 O O . ARG A 1 271 ? 12.757 6.832 -15.253 1.00 93.88 271 ARG A O 1
ATOM 2012 N N . GLY A 1 272 ? 13.341 5.075 -16.504 1.00 94.31 272 GLY A N 1
ATOM 2013 C CA . GLY A 1 272 ? 12.017 4.460 -16.463 1.00 94.31 272 GLY A CA 1
ATOM 2014 C C . GLY A 1 272 ? 11.792 3.738 -15.143 1.00 94.31 272 GLY A C 1
ATOM 2015 O O . GLY A 1 272 ? 10.907 4.103 -14.370 1.00 94.31 272 GLY A O 1
ATOM 2016 N N . ILE A 1 273 ? 12.613 2.717 -14.884 1.00 93.12 273 ILE A N 1
ATOM 2017 C CA . ILE A 1 273 ? 12.432 1.785 -13.766 1.00 93.12 273 ILE A CA 1
ATOM 2018 C C . ILE A 1 273 ? 13.732 1.631 -12.975 1.00 93.12 273 ILE A C 1
ATOM 2020 O O . ILE A 1 273 ? 14.832 1.588 -13.532 1.00 93.12 273 ILE A O 1
ATOM 2024 N N . ARG A 1 274 ? 13.601 1.510 -11.657 1.00 88.75 274 ARG A N 1
ATOM 2025 C CA . ARG A 1 274 ? 14.692 1.198 -10.743 1.00 88.75 274 ARG A CA 1
ATOM 2026 C C . ARG A 1 274 ? 14.303 0.090 -9.771 1.00 88.75 274 ARG A C 1
ATOM 2028 O O . ARG A 1 274 ? 13.182 0.070 -9.268 1.00 88.75 274 ARG A O 1
ATOM 2035 N N . ILE A 1 275 ? 15.250 -0.799 -9.503 1.00 85.75 275 ILE A N 1
ATOM 2036 C CA . ILE A 1 275 ? 15.164 -1.838 -8.479 1.00 85.75 275 ILE A CA 1
ATOM 2037 C C . ILE A 1 275 ? 16.401 -1.703 -7.596 1.00 85.75 275 ILE A C 1
ATOM 2039 O O . ILE A 1 275 ? 17.506 -1.944 -8.071 1.00 85.75 275 ILE A O 1
ATOM 2043 N N . ASP A 1 276 ? 16.216 -1.289 -6.345 1.00 77.12 276 ASP A N 1
ATOM 2044 C CA . ASP A 1 276 ? 17.304 -1.141 -5.364 1.00 77.12 276 ASP A CA 1
ATOM 2045 C C . ASP A 1 276 ? 17.553 -2.435 -4.588 1.00 77.12 276 ASP A C 1
ATOM 2047 O O . ASP A 1 276 ? 18.684 -2.765 -4.258 1.00 77.12 276 ASP A O 1
ATOM 2051 N N . TRP A 1 277 ? 16.482 -3.160 -4.265 1.00 68.38 277 TRP A N 1
ATOM 2052 C CA . TRP A 1 277 ? 16.563 -4.418 -3.532 1.00 68.38 277 TRP A CA 1
ATOM 2053 C C . TRP A 1 277 ? 15.296 -5.239 -3.771 1.00 68.38 277 TRP A C 1
ATOM 2055 O O . TRP A 1 277 ? 14.180 -4.772 -3.513 1.00 68.38 277 TRP A O 1
ATOM 2065 N N . MET A 1 278 ? 15.457 -6.450 -4.314 1.00 62.53 278 MET A N 1
ATOM 2066 C CA . MET A 1 278 ? 14.333 -7.308 -4.697 1.00 62.53 278 MET A CA 1
ATOM 2067 C C . MET A 1 278 ? 14.753 -8.781 -4.806 1.00 62.53 278 MET A C 1
ATOM 2069 O O . MET A 1 278 ? 14.943 -9.320 -5.903 1.00 62.53 278 MET A O 1
ATOM 2073 N N . GLU A 1 279 ? 14.861 -9.449 -3.660 1.00 61.19 279 GLU A N 1
ATOM 2074 C CA . GLU A 1 279 ? 15.254 -10.856 -3.606 1.00 61.19 279 GLU A CA 1
ATOM 2075 C C . GLU A 1 279 ? 14.184 -11.784 -4.203 1.00 61.19 279 GLU A C 1
ATOM 2077 O O . GLU A 1 279 ? 13.032 -11.793 -3.772 1.00 61.19 279 GLU A O 1
ATOM 2082 N N . ASN A 1 280 ? 14.593 -12.633 -5.154 1.00 59.41 280 ASN A N 1
ATOM 2083 C CA . ASN A 1 280 ? 13.857 -13.832 -5.583 1.00 59.41 280 ASN A CA 1
ATOM 2084 C C . ASN A 1 280 ? 12.374 -13.609 -5.945 1.00 59.41 280 ASN A C 1
ATOM 2086 O O . ASN A 1 280 ? 11.501 -14.391 -5.563 1.00 59.41 280 ASN A O 1
ATOM 2090 N N . THR A 1 281 ? 12.081 -12.562 -6.713 1.00 65.69 281 THR A N 1
ATOM 2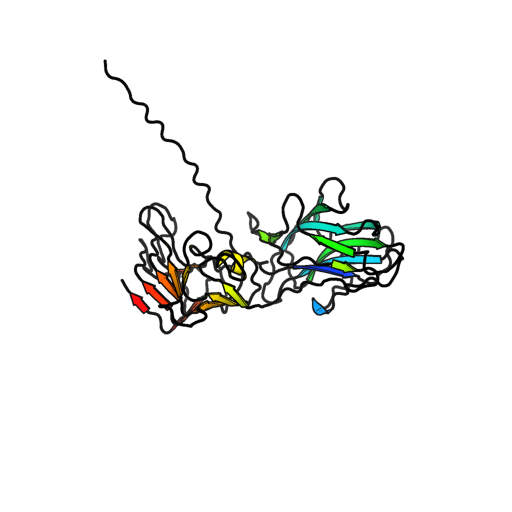091 C CA . THR A 1 281 ? 10.708 -12.206 -7.083 1.00 65.69 281 THR A CA 1
ATOM 2092 C C . THR A 1 281 ? 10.333 -12.683 -8.486 1.00 65.69 281 THR A C 1
ATOM 2094 O O . THR A 1 281 ? 11.162 -12.791 -9.389 1.00 65.69 281 THR A O 1
ATOM 2097 N N . ASN A 1 282 ? 9.039 -12.941 -8.692 1.00 73.69 282 ASN A N 1
ATOM 2098 C CA . ASN A 1 282 ? 8.454 -13.213 -10.009 1.00 73.69 282 ASN A CA 1
ATOM 2099 C C . ASN A 1 282 ? 8.054 -11.920 -10.752 1.00 73.69 282 ASN A C 1
ATOM 2101 O O . ASN A 1 282 ? 7.170 -11.967 -11.609 1.00 73.69 282 ASN A O 1
ATOM 2105 N N . SER A 1 283 ? 8.673 -10.778 -10.426 1.00 86.94 283 SER A N 1
ATOM 2106 C CA . SER A 1 283 ? 8.326 -9.492 -11.031 1.00 86.94 283 SER A CA 1
ATOM 2107 C C . SER A 1 283 ? 8.552 -9.499 -12.544 1.00 86.94 283 SER A C 1
ATOM 2109 O O . SER A 1 283 ? 9.554 -10.026 -13.044 1.00 86.94 283 SER A O 1
ATOM 2111 N N . LEU A 1 284 ? 7.608 -8.911 -13.278 1.00 92.25 284 LEU A N 1
ATOM 2112 C CA . LEU A 1 284 ? 7.582 -8.912 -14.740 1.00 92.25 284 LEU A CA 1
ATOM 2113 C C . LEU A 1 284 ? 7.291 -7.510 -15.269 1.00 92.25 284 LEU A C 1
ATOM 2115 O O . LEU A 1 284 ? 6.276 -6.924 -14.913 1.00 92.25 284 LEU A O 1
ATOM 2119 N N . VAL A 1 285 ? 8.132 -7.022 -16.177 1.00 95.50 285 VAL A N 1
ATOM 2120 C CA . VAL A 1 285 ? 7.841 -5.864 -17.029 1.00 95.50 285 VAL A CA 1
ATOM 2121 C C . VAL A 1 285 ? 7.617 -6.372 -18.449 1.00 95.50 285 VAL A C 1
ATOM 2123 O O . VAL A 1 285 ? 8.482 -7.067 -18.993 1.00 95.50 285 VAL A O 1
ATOM 2126 N N . ARG A 1 286 ? 6.446 -6.088 -19.037 1.00 97.62 286 ARG A N 1
ATOM 2127 C CA . ARG A 1 286 ? 6.074 -6.647 -20.344 1.00 97.62 286 ARG A CA 1
ATOM 2128 C C . ARG A 1 286 ? 5.367 -5.683 -21.289 1.00 97.62 286 ARG A C 1
ATOM 2130 O O . ARG A 1 286 ? 4.423 -5.016 -20.884 1.00 97.62 286 ARG A O 1
ATOM 2137 N N . GLY A 1 287 ? 5.729 -5.717 -22.572 1.00 97.88 287 GLY A N 1
ATOM 2138 C CA . GLY A 1 287 ? 4.931 -5.076 -23.625 1.00 97.88 287 GLY A CA 1
ATOM 2139 C C . GLY A 1 287 ? 5.009 -3.552 -23.595 1.00 97.88 287 GLY A C 1
ATOM 2140 O O . GLY A 1 287 ? 4.072 -2.894 -24.020 1.00 97.88 287 GLY A O 1
ATOM 2141 N N . ILE A 1 288 ? 6.073 -2.984 -23.022 1.00 98.44 288 ILE A N 1
ATOM 2142 C CA . ILE A 1 288 ? 6.209 -1.540 -22.780 1.00 98.44 288 ILE A CA 1
ATOM 2143 C C . ILE A 1 288 ? 7.437 -1.019 -23.517 1.00 98.44 288 ILE A C 1
ATOM 2145 O O . ILE A 1 288 ? 8.513 -1.625 -23.440 1.00 98.44 288 ILE A O 1
ATOM 2149 N N . LYS A 1 289 ? 7.292 0.124 -24.192 1.00 98.44 289 LYS A N 1
ATOM 2150 C CA . LYS A 1 289 ? 8.428 0.911 -24.665 1.00 98.44 289 LYS A CA 1
ATOM 2151 C C . LYS A 1 289 ? 8.850 1.921 -23.602 1.00 98.44 289 LYS A C 1
ATOM 2153 O O . LYS A 1 289 ? 8.019 2.655 -23.080 1.00 98.44 289 LYS A O 1
ATOM 2158 N N . ILE A 1 290 ? 10.145 1.986 -23.315 1.00 98.44 290 ILE A N 1
ATOM 2159 C CA . ILE A 1 290 ? 10.747 3.005 -22.452 1.00 98.44 290 ILE A CA 1
ATOM 2160 C C . ILE A 1 290 ? 11.650 3.883 -23.315 1.00 98.44 290 ILE A C 1
ATOM 2162 O O . ILE A 1 290 ? 12.549 3.365 -23.985 1.00 98.44 290 ILE A O 1
ATOM 2166 N N . ILE A 1 291 ? 11.394 5.195 -23.311 1.00 98.31 291 ILE A N 1
ATOM 2167 C CA . ILE A 1 291 ? 12.127 6.164 -24.132 1.00 98.31 291 ILE A CA 1
ATOM 2168 C C . ILE A 1 291 ? 12.744 7.301 -23.329 1.00 98.31 291 ILE A C 1
ATOM 2170 O O . ILE A 1 291 ? 12.293 7.610 -22.224 1.00 98.31 291 ILE A O 1
ATOM 2174 N N . ASN A 1 292 ? 13.738 7.952 -23.942 1.00 97.38 292 ASN A N 1
ATOM 2175 C CA . ASN A 1 292 ? 14.367 9.186 -23.460 1.00 97.38 292 ASN A CA 1
ATOM 2176 C C . ASN A 1 292 ? 14.903 9.063 -22.027 1.00 97.38 292 ASN A C 1
ATOM 2178 O O . ASN A 1 292 ? 14.848 10.010 -21.243 1.00 97.38 292 ASN A O 1
ATOM 2182 N N . GLY A 1 293 ? 15.379 7.875 -21.661 1.00 96.56 293 GLY A N 1
ATOM 2183 C CA . GLY A 1 293 ? 16.085 7.663 -20.408 1.00 96.56 293 GLY A CA 1
ATOM 2184 C C . GLY A 1 293 ? 17.467 8.306 -20.467 1.00 96.56 293 GLY A C 1
ATOM 2185 O O . GLY A 1 293 ? 18.221 8.054 -21.404 1.00 96.56 293 GLY A O 1
ATOM 2186 N N . TYR A 1 294 ? 17.829 9.132 -19.490 1.00 95.38 294 TYR A N 1
ATOM 2187 C CA . TYR A 1 294 ? 19.152 9.750 -19.442 1.00 95.38 294 TYR A CA 1
ATOM 2188 C C . TYR A 1 294 ? 19.660 9.824 -18.013 1.00 95.38 294 TYR A C 1
ATOM 2190 O O . TYR A 1 294 ? 19.042 10.463 -17.165 1.00 95.38 294 TYR A O 1
ATOM 2198 N N . ILE A 1 295 ? 20.836 9.251 -17.774 1.00 93.38 295 ILE A N 1
ATOM 2199 C CA . ILE A 1 295 ? 21.526 9.304 -16.489 1.00 93.38 295 ILE A CA 1
ATOM 2200 C C . ILE A 1 295 ? 22.938 9.872 -16.683 1.00 93.38 295 ILE A C 1
ATOM 2202 O O . ILE A 1 295 ? 23.798 9.246 -17.307 1.00 93.38 295 ILE A O 1
ATOM 2206 N N . GLY A 1 296 ? 23.171 11.074 -16.144 1.00 89.06 296 GLY A N 1
ATOM 2207 C CA . GLY A 1 296 ? 24.435 11.807 -16.250 1.00 89.06 296 GLY A CA 1
ATOM 2208 C C . GLY A 1 296 ? 25.276 11.816 -14.964 1.00 89.06 296 GLY A C 1
ATOM 2209 O O . GLY A 1 296 ? 24.754 11.586 -13.874 1.00 89.06 296 GLY A O 1
ATOM 2210 N N . PRO A 1 297 ? 26.577 12.153 -15.063 1.00 80.62 297 PRO A N 1
ATOM 2211 C CA . PRO A 1 297 ? 27.522 12.082 -13.945 1.00 80.62 297 PRO A CA 1
ATOM 2212 C C . PRO A 1 297 ? 27.366 13.201 -12.907 1.00 80.62 297 PRO A C 1
ATOM 2214 O O . PRO A 1 297 ? 27.912 13.103 -11.814 1.00 80.62 297 PRO A O 1
ATOM 2217 N N . GLU A 1 298 ? 26.665 14.286 -13.242 1.00 73.25 298 GLU A N 1
ATOM 2218 C CA . GLU A 1 298 ? 26.604 15.480 -12.389 1.00 73.25 298 GLU A CA 1
ATOM 2219 C C . GLU A 1 298 ? 25.497 15.421 -11.325 1.00 73.25 298 GLU A C 1
ATOM 2221 O O . GLU A 1 298 ? 25.555 16.161 -10.346 1.00 73.25 298 GLU A O 1
ATOM 2226 N N . GLN A 1 299 ? 24.489 14.562 -11.506 1.00 67.69 299 GLN A N 1
ATOM 2227 C CA . GLN A 1 299 ? 23.249 14.592 -10.713 1.00 67.69 299 GLN A CA 1
ATOM 2228 C C . GLN A 1 299 ? 22.909 13.263 -10.039 1.00 67.69 299 GLN A C 1
ATOM 2230 O O . GLN A 1 299 ? 22.062 13.242 -9.147 1.00 67.69 299 GLN A O 1
ATOM 2235 N N . SER A 1 300 ? 23.545 12.158 -10.437 1.00 66.00 300 SER A N 1
ATOM 2236 C CA . SER A 1 300 ? 23.279 10.845 -9.858 1.00 66.00 300 SER A CA 1
ATOM 2237 C C . SER A 1 300 ? 24.576 10.184 -9.395 1.00 66.00 300 SER A C 1
ATOM 2239 O O . SER A 1 300 ? 25.525 10.127 -10.177 1.00 66.00 300 SER A O 1
ATOM 2241 N N . PRO A 1 301 ? 24.637 9.655 -8.156 1.00 70.12 301 PRO A N 1
ATOM 2242 C CA . PRO A 1 301 ? 25.730 8.766 -7.761 1.00 70.12 301 PRO A CA 1
ATOM 2243 C C . PRO A 1 301 ? 25.708 7.457 -8.567 1.00 70.12 301 PRO A C 1
ATOM 2245 O O . PRO A 1 301 ? 26.726 6.781 -8.663 1.00 70.12 301 PRO A O 1
ATOM 2248 N N . ASP A 1 302 ? 24.556 7.137 -9.162 1.00 78.56 302 ASP A N 1
ATOM 2249 C CA . ASP A 1 302 ? 24.284 5.939 -9.939 1.00 78.56 302 ASP A CA 1
ATOM 2250 C C . ASP A 1 302 ? 24.216 6.279 -11.420 1.00 78.56 302 ASP A C 1
ATOM 2252 O O . ASP A 1 302 ? 23.171 6.715 -11.915 1.00 78.56 302 ASP A O 1
ATOM 2256 N N . ILE A 1 303 ? 25.325 6.075 -12.121 1.00 87.62 303 ILE A N 1
ATOM 2257 C CA . ILE A 1 303 ? 25.489 6.504 -13.511 1.00 87.62 303 ILE A CA 1
ATOM 2258 C C . ILE A 1 303 ? 25.122 5.426 -14.539 1.00 87.62 303 ILE A C 1
ATOM 2260 O O . ILE A 1 303 ? 25.367 5.610 -15.727 1.00 87.62 303 ILE A O 1
ATOM 2264 N N . GLU A 1 304 ? 24.534 4.313 -14.107 1.00 91.31 304 GLU A N 1
ATOM 2265 C CA . GLU A 1 304 ? 24.194 3.146 -14.930 1.00 91.31 304 GLU A CA 1
ATOM 2266 C C . GLU A 1 304 ? 22.695 3.077 -15.263 1.00 91.31 304 GLU A C 1
ATOM 2268 O O . GLU A 1 304 ? 21.876 3.616 -14.515 1.00 91.31 304 GLU A O 1
ATOM 2273 N N . GLY A 1 305 ? 22.317 2.366 -16.333 1.00 91.75 305 GLY A N 1
ATOM 2274 C CA . GLY A 1 305 ? 20.922 1.998 -16.618 1.00 91.75 305 GLY A CA 1
ATOM 2275 C C . GLY A 1 305 ? 20.024 3.181 -16.987 1.00 91.75 305 GLY A C 1
ATOM 2276 O O . GLY A 1 305 ? 19.276 3.673 -16.138 1.00 91.75 305 GLY A O 1
ATOM 2277 N N . GLY A 1 306 ? 20.070 3.626 -18.248 1.00 92.19 306 GLY A N 1
ATOM 2278 C CA . GLY A 1 306 ? 19.323 4.800 -18.720 1.00 92.19 306 GLY A CA 1
ATOM 2279 C C . GLY A 1 306 ? 17.806 4.596 -18.740 1.00 92.19 306 GLY A C 1
ATOM 2280 O O . GLY A 1 306 ? 17.066 5.511 -18.399 1.00 92.19 306 GLY A O 1
ATOM 2281 N N . ALA A 1 307 ? 17.331 3.390 -19.065 1.00 95.12 307 ALA A N 1
ATOM 2282 C CA . ALA A 1 307 ? 15.921 3.007 -18.958 1.00 95.12 307 ALA A CA 1
ATOM 2283 C C . ALA A 1 307 ? 15.632 2.233 -17.670 1.00 95.12 307 ALA A C 1
ATOM 2285 O O . ALA A 1 307 ? 14.709 2.587 -16.937 1.00 95.12 307 ALA A O 1
ATOM 2286 N N . ILE A 1 308 ? 16.396 1.169 -17.405 1.00 94.44 308 ILE A N 1
ATOM 2287 C CA . ILE A 1 308 ? 16.204 0.300 -16.242 1.00 94.44 308 ILE A CA 1
ATOM 2288 C C . ILE A 1 308 ? 17.537 0.110 -15.521 1.00 94.44 308 ILE A C 1
ATOM 2290 O O . ILE A 1 308 ? 18.523 -0.286 -16.141 1.00 94.44 308 ILE A O 1
ATOM 2294 N N . LYS A 1 309 ? 17.550 0.342 -14.205 1.00 91.75 309 LYS A N 1
ATOM 2295 C CA . LYS A 1 309 ? 18.657 -0.052 -13.320 1.00 91.75 309 LYS A CA 1
ATOM 2296 C C . LYS A 1 309 ? 18.178 -1.066 -12.291 1.00 91.75 309 LYS A C 1
ATOM 2298 O O . LYS A 1 309 ? 17.172 -0.834 -11.625 1.00 91.75 309 LYS A O 1
ATOM 2303 N N . ILE A 1 310 ? 18.921 -2.156 -12.154 1.00 89.00 310 ILE A N 1
ATOM 2304 C CA . ILE A 1 310 ? 18.708 -3.193 -11.146 1.00 89.00 310 ILE A CA 1
ATOM 2305 C C . ILE A 1 310 ? 19.995 -3.297 -10.336 1.00 89.00 310 ILE A C 1
ATOM 2307 O O . ILE A 1 310 ? 21.057 -3.513 -10.912 1.00 89.00 310 ILE A O 1
ATOM 2311 N N . ASP A 1 311 ? 19.901 -3.095 -9.028 1.00 85.31 311 ASP A N 1
ATOM 2312 C CA . ASP A 1 311 ? 21.027 -3.195 -8.103 1.00 85.31 311 ASP A CA 1
ATOM 2313 C C . ASP A 1 311 ? 21.279 -4.654 -7.671 1.00 85.31 311 ASP A C 1
ATOM 2315 O O . ASP A 1 311 ? 20.572 -5.588 -8.076 1.00 85.31 311 ASP A O 1
ATOM 2319 N N . ILE A 1 312 ? 22.315 -4.856 -6.856 1.00 72.31 312 ILE A N 1
ATOM 2320 C CA . ILE A 1 312 ? 22.680 -6.159 -6.297 1.00 72.31 312 ILE A CA 1
ATOM 2321 C C . ILE A 1 312 ? 21.478 -6.820 -5.602 1.00 72.31 312 ILE A C 1
ATOM 2323 O O . ILE A 1 312 ? 20.660 -6.163 -4.968 1.00 72.31 312 ILE A O 1
ATOM 2327 N N . GLU A 1 313 ? 21.363 -8.144 -5.749 1.00 72.50 313 GLU A N 1
ATOM 2328 C CA . GLU A 1 313 ? 20.265 -8.959 -5.189 1.00 72.50 313 GLU A CA 1
ATOM 2329 C C . GLU A 1 313 ? 18.871 -8.697 -5.794 1.00 72.50 313 GLU A C 1
ATOM 2331 O O . GLU A 1 313 ? 17.886 -9.289 -5.354 1.00 72.50 313 GLU A O 1
ATOM 2336 N N . GLY A 1 314 ? 18.772 -7.875 -6.844 1.00 74.25 314 GLY A N 1
ATOM 2337 C CA . GLY A 1 314 ? 17.542 -7.687 -7.608 1.00 74.25 314 GLY A CA 1
ATOM 2338 C C . GLY A 1 314 ? 17.180 -8.868 -8.519 1.00 74.25 314 GLY A C 1
ATOM 2339 O O . GLY A 1 314 ? 18.019 -9.665 -8.945 1.00 74.25 314 GLY A O 1
ATOM 2340 N N . SER A 1 315 ? 15.898 -8.962 -8.873 1.00 78.94 315 SER A N 1
ATOM 2341 C CA . SER A 1 315 ? 15.378 -9.913 -9.859 1.00 78.94 315 SER A CA 1
ATOM 2342 C C . SER A 1 315 ? 14.276 -9.258 -10.690 1.00 78.94 315 SER A C 1
ATOM 2344 O O . SER A 1 315 ? 13.350 -8.662 -10.149 1.00 78.94 315 SER A O 1
ATOM 2346 N N . LEU A 1 316 ? 14.374 -9.351 -12.020 1.00 87.44 316 LEU A N 1
ATOM 2347 C CA . LEU A 1 316 ? 13.348 -8.850 -12.933 1.00 87.44 316 LEU A CA 1
ATOM 2348 C C . LEU A 1 316 ? 13.302 -9.688 -14.206 1.00 87.44 316 LEU A C 1
ATOM 2350 O O . LEU A 1 316 ? 14.332 -9.990 -14.816 1.00 87.44 316 LEU A O 1
ATOM 2354 N N . ARG A 1 317 ? 12.088 -10.024 -14.638 1.00 91.06 317 ARG A N 1
ATOM 2355 C CA . ARG A 1 317 ? 11.833 -10.569 -15.970 1.00 91.06 317 ARG A CA 1
ATOM 2356 C C . ARG A 1 317 ? 11.359 -9.441 -16.872 1.00 91.06 317 ARG A C 1
ATOM 2358 O O . ARG A 1 317 ? 10.430 -8.720 -16.526 1.00 91.06 317 ARG A O 1
ATOM 2365 N N . ILE A 1 318 ? 11.979 -9.316 -18.034 1.00 93.38 318 ILE A N 1
ATOM 2366 C CA . ILE A 1 318 ? 11.625 -8.330 -19.052 1.00 93.38 318 ILE A CA 1
ATOM 2367 C C . ILE A 1 318 ? 11.185 -9.105 -20.290 1.00 93.38 318 ILE A C 1
ATOM 2369 O O . ILE A 1 318 ? 11.907 -9.984 -20.764 1.00 93.38 318 ILE A O 1
ATOM 2373 N N . ALA A 1 319 ? 9.997 -8.813 -20.810 1.00 96.50 319 ALA A N 1
ATOM 2374 C CA . ALA A 1 319 ? 9.468 -9.504 -21.980 1.00 96.50 319 ALA A CA 1
ATOM 2375 C C . ALA A 1 319 ? 8.842 -8.526 -22.975 1.00 96.50 319 ALA A C 1
ATOM 2377 O O . ALA A 1 319 ? 8.046 -7.692 -22.569 1.00 96.50 319 ALA A O 1
ATOM 2378 N N . ASN A 1 320 ? 9.115 -8.662 -24.273 1.00 97.25 320 ASN A N 1
ATOM 2379 C CA . ASN A 1 320 ? 8.446 -7.860 -25.307 1.00 97.25 320 ASN A CA 1
ATOM 2380 C C . ASN A 1 320 ? 8.541 -6.338 -25.036 1.00 97.25 320 ASN A C 1
ATOM 2382 O O . ASN A 1 320 ? 7.556 -5.610 -25.090 1.00 97.25 320 ASN A O 1
ATOM 2386 N N . CYS A 1 321 ? 9.721 -5.862 -24.639 1.00 97.81 321 CYS A N 1
ATOM 2387 C CA . CYS A 1 321 ? 9.958 -4.451 -24.327 1.00 97.81 321 CYS A CA 1
ATOM 2388 C C . CYS A 1 321 ? 10.854 -3.801 -25.377 1.00 97.81 321 CYS A C 1
ATOM 2390 O O . CYS A 1 321 ? 11.744 -4.447 -25.936 1.00 97.81 321 CYS A O 1
ATOM 2392 N N . VAL A 1 322 ? 10.649 -2.503 -25.597 1.00 98.06 322 VAL A N 1
ATOM 2393 C CA . VAL A 1 322 ? 11.491 -1.686 -26.479 1.00 98.06 322 VAL A CA 1
ATOM 2394 C C . VAL A 1 322 ? 12.186 -0.615 -25.647 1.00 98.06 322 VAL A C 1
ATOM 2396 O O . VAL A 1 322 ? 11.543 0.084 -24.872 1.00 98.06 322 VAL A O 1
ATOM 2399 N N . PHE A 1 323 ? 13.493 -0.469 -25.817 1.00 97.69 323 PHE A N 1
ATOM 2400 C CA . PHE A 1 323 ? 14.279 0.607 -25.219 1.00 97.69 323 PHE A CA 1
ATOM 2401 C C . PHE A 1 323 ? 14.809 1.488 -26.344 1.00 97.69 323 PHE A C 1
ATOM 2403 O O . PHE A 1 323 ? 15.468 0.973 -27.245 1.00 97.69 323 PHE A O 1
ATOM 2410 N N . GLU A 1 324 ? 14.497 2.781 -26.322 1.00 97.88 324 GLU A N 1
ATOM 2411 C CA . GLU A 1 324 ? 14.802 3.704 -27.424 1.00 97.88 324 GLU A CA 1
ATOM 2412 C C . GLU A 1 324 ? 15.320 5.037 -26.867 1.00 97.88 324 GLU A C 1
ATOM 2414 O O . GLU A 1 324 ? 14.772 5.552 -25.893 1.00 97.88 324 GLU A O 1
ATOM 2419 N N . ASN A 1 325 ? 16.389 5.600 -27.437 1.00 95.94 325 ASN A N 1
ATOM 2420 C CA . ASN A 1 325 ? 17.021 6.831 -26.949 1.00 95.94 325 ASN A CA 1
ATOM 2421 C C . ASN A 1 325 ? 17.343 6.808 -25.440 1.00 95.94 325 ASN A C 1
ATOM 2423 O O . ASN A 1 325 ? 17.026 7.748 -24.709 1.00 95.94 325 ASN A O 1
ATOM 2427 N N . CYS A 1 326 ? 17.936 5.713 -24.950 1.00 96.00 326 CYS A N 1
ATOM 2428 C CA . CYS A 1 326 ? 18.292 5.554 -23.537 1.00 96.00 326 CYS A CA 1
ATOM 2429 C C . CYS A 1 326 ? 19.810 5.573 -23.328 1.00 96.00 326 CYS A C 1
ATOM 2431 O O . CYS A 1 326 ? 20.543 4.777 -23.916 1.00 96.00 326 CYS A O 1
ATOM 2433 N N . VAL A 1 327 ? 20.274 6.490 -22.479 1.00 94.62 327 VAL A N 1
ATOM 2434 C CA . VAL A 1 327 ? 21.687 6.819 -22.285 1.00 94.62 327 VAL A CA 1
ATOM 2435 C C . VAL A 1 327 ? 22.044 6.786 -20.802 1.00 94.62 327 VAL A C 1
ATOM 2437 O O . VAL A 1 327 ? 21.360 7.362 -19.958 1.00 94.62 327 VAL A O 1
ATOM 2440 N N . ALA A 1 328 ? 23.175 6.162 -20.492 1.00 93.44 328 ALA A N 1
ATOM 2441 C CA . ALA A 1 328 ? 23.785 6.170 -19.172 1.00 93.44 328 ALA A CA 1
ATOM 2442 C C . ALA A 1 328 ? 25.268 6.531 -19.313 1.00 93.44 328 ALA A C 1
ATOM 2444 O O . ALA A 1 328 ? 25.932 6.056 -20.235 1.00 93.44 328 ALA A O 1
ATOM 2445 N N . ALA A 1 329 ? 25.789 7.382 -18.426 1.00 91.38 329 ALA A N 1
ATOM 2446 C CA . ALA A 1 329 ? 27.199 7.781 -18.446 1.00 91.38 329 ALA A CA 1
ATOM 2447 C C . ALA A 1 329 ? 28.160 6.655 -18.006 1.00 91.38 329 ALA A C 1
ATOM 2449 O O . ALA A 1 329 ? 29.343 6.691 -18.346 1.00 91.38 329 ALA A O 1
ATOM 2450 N N . GLY A 1 330 ? 27.658 5.684 -17.242 1.00 87.88 330 GLY A N 1
ATOM 2451 C CA . GLY A 1 330 ? 28.341 4.472 -16.799 1.00 87.88 330 GLY A CA 1
ATOM 2452 C C . GLY A 1 330 ? 28.031 3.265 -17.687 1.00 87.88 330 GLY A C 1
ATOM 2453 O O . GLY A 1 330 ? 28.206 3.310 -18.904 1.00 87.88 330 GLY A O 1
ATOM 2454 N N . THR A 1 331 ? 27.610 2.155 -17.076 1.00 86.75 331 THR A N 1
ATOM 2455 C CA . THR A 1 331 ? 27.279 0.902 -17.776 1.00 86.75 331 THR A CA 1
ATOM 2456 C C . THR A 1 331 ? 25.790 0.780 -18.100 1.00 86.75 331 THR A C 1
ATOM 2458 O O . THR A 1 331 ? 24.948 1.483 -17.546 1.00 86.75 331 THR A O 1
ATOM 2461 N N . GLY A 1 332 ? 25.465 -0.109 -19.045 1.00 85.19 332 GLY A N 1
ATOM 2462 C CA . GLY A 1 332 ? 24.080 -0.444 -19.379 1.00 85.19 332 GLY A CA 1
ATOM 2463 C C . GLY A 1 332 ? 23.277 0.740 -19.922 1.00 85.19 332 GLY A C 1
ATOM 2464 O O . GLY A 1 332 ? 22.336 1.182 -19.274 1.00 85.19 332 GLY A O 1
ATOM 2465 N N . GLY A 1 333 ? 23.630 1.248 -21.114 1.00 87.12 333 GLY A N 1
ATOM 2466 C CA . GLY A 1 333 ? 22.991 2.430 -21.723 1.00 87.12 333 GLY A CA 1
ATOM 2467 C C . GLY A 1 333 ? 21.460 2.423 -21.617 1.00 87.12 333 GLY A C 1
ATOM 2468 O O . GLY A 1 333 ? 20.881 3.361 -21.080 1.00 87.12 333 GLY A O 1
ATOM 2469 N N . ALA A 1 334 ? 20.822 1.314 -22.002 1.00 91.38 334 ALA A N 1
ATOM 2470 C CA . ALA A 1 334 ? 19.404 1.072 -21.734 1.00 91.38 334 ALA A CA 1
ATOM 2471 C C . ALA A 1 334 ? 19.168 0.345 -20.398 1.00 91.38 334 ALA A C 1
ATOM 2473 O O . ALA A 1 334 ? 18.454 0.852 -19.536 1.00 91.38 334 ALA A O 1
ATOM 2474 N N . VAL A 1 335 ? 19.753 -0.841 -20.218 1.00 93.00 335 VAL A N 1
ATOM 2475 C CA . VAL A 1 335 ? 19.521 -1.691 -19.041 1.00 93.00 335 VAL A CA 1
ATOM 2476 C C . VAL A 1 335 ? 20.848 -2.016 -18.372 1.00 93.00 335 VAL A C 1
ATOM 2478 O O . VAL A 1 335 ? 21.751 -2.539 -19.027 1.00 93.00 335 VAL A O 1
ATOM 2481 N N . ASP A 1 336 ? 20.938 -1.749 -17.072 1.00 92.81 336 ASP A N 1
ATOM 2482 C CA . ASP A 1 336 ? 22.015 -2.225 -16.207 1.00 92.81 336 ASP A CA 1
ATOM 2483 C C . ASP A 1 336 ? 21.453 -3.169 -15.140 1.00 92.81 336 ASP A C 1
ATOM 2485 O O . ASP A 1 336 ? 20.404 -2.899 -14.550 1.00 92.81 336 ASP A O 1
ATOM 2489 N N . ALA A 1 337 ? 22.138 -4.295 -14.935 1.00 86.69 337 ALA A N 1
ATOM 2490 C CA . ALA A 1 337 ? 21.686 -5.371 -14.063 1.00 86.69 337 ALA A CA 1
ATOM 2491 C C . ALA A 1 337 ? 22.545 -5.551 -12.802 1.00 86.69 337 ALA A C 1
ATOM 2493 O O . ALA A 1 337 ? 22.460 -6.611 -12.198 1.00 86.69 337 ALA A O 1
ATOM 2494 N N . GLY A 1 338 ? 23.430 -4.615 -12.434 1.00 80.62 338 GLY A N 1
ATOM 2495 C CA . GLY A 1 338 ? 24.098 -4.628 -11.119 1.00 80.62 338 GLY A CA 1
ATOM 2496 C C . GLY A 1 338 ? 24.878 -5.906 -10.762 1.00 80.62 338 GLY A C 1
ATOM 2497 O O . GLY A 1 338 ? 25.140 -6.168 -9.593 1.00 80.62 338 GLY A O 1
ATOM 2498 N N . GLY A 1 339 ? 25.231 -6.743 -11.745 1.00 74.31 339 GLY A N 1
ATOM 2499 C CA . GLY A 1 339 ? 25.866 -8.048 -11.528 1.00 74.31 339 GLY A CA 1
ATOM 2500 C C . GLY A 1 339 ? 24.915 -9.225 -11.252 1.00 74.31 339 GLY A C 1
ATOM 2501 O O . GLY A 1 339 ? 25.400 -10.336 -11.030 1.00 74.31 339 GLY A O 1
ATOM 2502 N N . VAL A 1 340 ? 23.592 -9.033 -11.306 1.00 78.56 340 VAL A N 1
ATOM 2503 C CA . VAL A 1 340 ? 22.593 -10.112 -11.226 1.00 78.56 340 VAL A CA 1
ATOM 2504 C C . VAL A 1 340 ? 22.224 -10.670 -12.606 1.00 78.56 340 VAL A C 1
ATOM 2506 O O . VAL A 1 340 ? 22.373 -10.021 -13.641 1.00 78.56 340 VAL A O 1
ATOM 2509 N N . SER A 1 341 ? 21.736 -11.913 -12.634 1.00 78.88 341 SER A N 1
ATOM 2510 C CA . SER A 1 341 ? 21.220 -12.530 -13.862 1.00 78.88 341 SER A CA 1
ATOM 2511 C C . SER A 1 341 ? 19.757 -12.152 -14.074 1.00 78.88 341 SER A C 1
ATOM 2513 O O . SER A 1 341 ? 18.912 -12.458 -13.236 1.00 78.88 341 SER A O 1
ATOM 2515 N N . ILE A 1 342 ? 19.454 -11.543 -15.220 1.00 81.69 342 ILE A N 1
ATOM 2516 C CA . ILE A 1 342 ? 18.088 -11.187 -15.621 1.00 81.69 342 ILE A CA 1
ATOM 2517 C C . ILE A 1 342 ? 17.678 -11.921 -16.896 1.00 81.69 342 ILE A C 1
ATOM 2519 O O . ILE A 1 342 ? 18.517 -12.275 -17.726 1.00 81.69 342 ILE A O 1
ATOM 2523 N N . ALA A 1 343 ? 16.374 -12.136 -17.061 1.00 84.62 343 ALA A N 1
ATOM 2524 C CA . ALA A 1 343 ? 15.814 -12.719 -18.273 1.00 84.62 343 ALA A CA 1
ATOM 2525 C C . ALA A 1 343 ? 15.180 -11.619 -19.128 1.00 84.62 343 ALA A C 1
ATOM 2527 O O . ALA A 1 343 ? 14.191 -11.015 -18.712 1.00 84.62 343 ALA A O 1
ATOM 2528 N N . ILE A 1 344 ? 15.731 -11.397 -20.324 1.00 87.50 344 ILE A N 1
ATOM 2529 C CA . ILE A 1 344 ? 15.137 -10.550 -21.362 1.00 87.50 344 ILE A CA 1
ATOM 2530 C C . ILE A 1 344 ? 14.688 -11.461 -22.503 1.00 87.50 344 ILE A C 1
ATOM 2532 O O . ILE A 1 344 ? 15.505 -12.168 -23.093 1.00 87.50 344 ILE A O 1
ATOM 2536 N N . VAL A 1 345 ? 13.392 -11.456 -22.803 1.00 90.81 345 VAL A N 1
ATOM 2537 C CA . VAL A 1 345 ? 12.784 -12.254 -23.876 1.00 90.81 345 VAL A CA 1
ATOM 2538 C C . VAL A 1 345 ? 12.102 -11.303 -24.853 1.00 90.81 345 VAL A C 1
ATOM 2540 O O . VAL A 1 345 ? 11.360 -10.426 -24.428 1.00 90.81 345 VAL A O 1
ATOM 2543 N N . ASP A 1 346 ? 12.367 -11.438 -26.152 1.00 90.06 346 ASP A N 1
ATOM 2544 C CA . ASP A 1 346 ? 11.785 -10.582 -27.202 1.00 90.06 346 ASP A CA 1
ATOM 2545 C C . ASP A 1 346 ? 12.015 -9.068 -26.982 1.00 90.06 346 ASP A C 1
ATOM 2547 O O . ASP A 1 346 ? 11.177 -8.236 -27.318 1.00 90.06 346 ASP A O 1
ATOM 2551 N N . GLY A 1 347 ? 13.147 -8.700 -26.373 1.00 84.25 347 GLY A N 1
ATOM 2552 C CA . GLY A 1 347 ? 13.525 -7.304 -26.146 1.00 84.25 347 GLY A CA 1
ATOM 2553 C C . GLY A 1 347 ? 14.208 -6.670 -27.360 1.00 84.25 347 GLY A C 1
ATOM 2554 O O . GLY A 1 347 ? 15.009 -7.319 -28.034 1.00 84.25 347 GLY A O 1
ATOM 2555 N N . VAL A 1 348 ? 13.943 -5.385 -27.605 1.00 91.62 348 VAL A N 1
ATOM 2556 C CA . VAL A 1 348 ? 14.588 -4.596 -28.667 1.00 91.62 348 VAL A CA 1
ATOM 2557 C C . VAL A 1 348 ? 15.259 -3.364 -28.063 1.00 91.62 348 VAL A C 1
ATOM 2559 O O . VAL A 1 348 ? 14.628 -2.619 -27.320 1.00 91.62 348 VAL A O 1
ATOM 2562 N N . ILE A 1 349 ? 16.525 -3.128 -28.408 1.00 90.38 349 ILE A N 1
ATOM 2563 C CA . ILE A 1 349 ? 17.257 -1.899 -28.066 1.00 90.38 349 ILE A CA 1
ATOM 2564 C C . ILE A 1 349 ? 17.486 -1.121 -29.362 1.00 90.38 349 ILE A C 1
ATOM 2566 O O . ILE A 1 349 ? 17.955 -1.695 -30.348 1.00 90.38 349 ILE A O 1
ATOM 2570 N N . ARG A 1 350 ? 17.120 0.159 -29.366 1.00 89.69 350 ARG A N 1
ATOM 2571 C CA . ARG A 1 350 ? 17.293 1.096 -30.478 1.00 89.69 350 ARG A CA 1
ATOM 2572 C C . ARG A 1 350 ? 17.991 2.349 -29.965 1.00 89.69 350 ARG A C 1
ATOM 2574 O O . ARG A 1 350 ? 17.785 2.740 -28.816 1.00 89.69 350 ARG A O 1
ATOM 2581 N N . ASP A 1 351 ? 18.788 2.943 -30.842 1.00 77.00 351 ASP A N 1
ATOM 2582 C CA . ASP A 1 351 ? 19.317 4.286 -30.637 1.00 77.00 351 ASP A CA 1
ATOM 2583 C C . ASP A 1 351 ? 18.196 5.294 -30.883 1.00 77.00 351 ASP A C 1
ATOM 2585 O O . ASP A 1 351 ? 17.610 5.291 -31.992 1.00 77.00 351 ASP A O 1
#

Secondary structure (DSSP, 8-state):
-------------------PPP-TTTT-EEEEEEEEEEP-TT---TTS---SSGGG---EE--SS-EEEEEEEE--GGG---EEEEEEEEEE-TTEEEEEEEESSSEEEEPTTTTSTT-EEEEEEEEEE-SSEEEEEEEEEEESS-SSS-EEEEE-BTTTB-EEE-SSSS--EEEPS-B-EEEESS--B-------EEEE-TTS-SSSSSHHHHHTTPPTT-EEEEPSEEE-STTSSSEE--SS--EEEESSS-TTTEEEE----SSS-B-SEEES--TT---EEES-EEE--EE-TTT-S----SSEEE-TT---EEES-EEES-EESSS-SSEE-TT---EEES-EEE-

Foldseek 3Di:
DDDDDDDPPPPPPPPPPPQAAQDLQALKAKAKAFLVDADDPPDDCQPPDDQPALVRGFQEAADQHKTKIWIWTAADPLSQAQFFKKKWAKAWFPQKDWPDKDFPAPDKDWDPPPNPHLAIIMGGHPGGDGDRIHTTMMTIIGGPDADPHTKMKMAAHNPPGIWTFHPDPHTRTAHRLYIWMHGYNDGTDRDHRDAEEWEEELCLPTPGRACSRCNSRHGAAHEYEYEFDEHDDRRQWQREPESGAYEYEYPVLAQVRAEYEQCADPVHATEHYEYAAAAPGPHEYTSHEYEDFAADDPPDPDQEASHYEYAPNDEYEYESYEYEHAQGPDYHSHYDHRPDDYHYYNYYYYD

pLDDT: mean 88.11, std 15.58, range [29.41, 98.75]

InterPro domains:
  IPR011050 Pectin lyase fold/virulence factor [SSF51126] (196-343)
  IPR012334 Pectin lyase fold [G3DSA:2.160.20.10] (200-350)

Radius of gyration: 24.03 Å; chains: 1; bounding box: 63×73×64 Å